Protein AF-A0AA38F8F8-F1 (afdb_monomer)

pLDDT: mean 78.37, std 16.42, range [25.53, 95.56]

Radius of gyration: 27.19 Å; Cα contacts (8 Å, |Δi|>4): 474; chains: 1; bounding box: 68×64×70 Å

Foldseek 3Di:
DDDPDDDDDCDPVNVVLVVVVVVCVVPADDADDDDQVFEKEKEWAADLFKIKIWIWGQDPVRDIGTHDIDMDTDDPVRSPDDRLVRRLVRVLVVCVVCVVRFQPHAYEYETQDPVSQVLLPDPDCDDPSVVSVVSNVSTNYDYDYDNDDPCNVVRVCRNVSPPDDDDDDDDDDDDDDDDDDPPFPCVQLVCCQVPVDGDPPDDPVVRVVSVVLNVQWDQDPNWIWGQDPVRATATEDGPVVLVVLLCCLCVDPVNPNDQLVVSLVVNVVVRHDDPCSSVVSNVSSVPDPVNVVPPPDPPDPPDPDDDPDDDDWPPDKDWDKDAQDPPAPPVQFGIKIWIATPPVRDIDIHGHNDPDDDD

Solvent-accessible surface area (backbone atoms only — not comparable to full-atom values): 21420 Å² total; per-residue (Å²): 130,87,71,84,92,66,87,85,72,85,45,72,68,56,48,50,51,50,54,47,51,51,52,48,63,76,66,50,76,76,65,45,82,84,60,82,91,51,59,38,38,33,35,35,30,52,56,83,56,22,24,9,26,34,35,30,36,64,47,100,82,73,47,76,35,47,54,48,79,45,75,45,79,56,49,82,80,56,49,73,46,52,73,62,53,37,36,38,46,22,45,52,50,41,56,64,72,46,35,91,72,38,60,89,26,53,29,41,34,38,29,77,48,64,65,30,46,57,60,55,66,58,85,63,77,86,47,81,54,27,64,42,26,63,62,50,70,69,39,55,64,51,71,41,57,48,96,79,61,88,62,50,62,55,20,50,49,54,25,58,73,65,76,78,84,90,76,88,76,89,76,82,84,81,77,93,78,80,93,85,70,96,84,44,99,53,44,65,43,51,44,26,71,75,70,75,45,66,64,84,92,54,52,76,70,51,45,53,48,44,63,62,52,37,76,44,46,47,82,52,96,96,39,50,25,36,60,43,97,87,72,46,67,21,39,55,59,52,77,68,54,48,52,52,48,52,42,51,42,24,78,33,87,90,12,67,65,54,56,30,70,56,33,34,50,50,43,47,74,72,33,42,41,57,96,56,43,60,62,52,29,37,59,48,47,75,66,30,63,75,54,52,73,61,60,82,67,78,82,67,76,77,71,81,87,71,81,86,85,70,91,46,75,75,74,47,72,49,77,49,71,49,65,82,44,82,78,51,46,99,87,55,32,23,31,33,44,34,39,30,24,66,58,74,64,48,74,49,76,46,79,28,67,63,94,69,90,80,131

InterPro domains:
  IPR001584 Integrase, catalytic core [PS50994] (309-359)
  IPR012337 Ribonuclease H-like superfamily [SSF53098] (309-358)
  IPR036397 Ribonuclease H superfamily [G3DSA:3.30.420.10] (306-359)
  IPR041577 Reverse transcriptase/retrotransposon-derived protein, RNase H-like domain [PF17919] (10-108)
  IPR041588 Integrase zinc-binding domain [PF17921] (237-293)
  IPR043502 DNA/RNA polymerase superfamily [SSF56672] (2-143)

Secondary structure (DSSP, 8-state):
-PPTT------HHHHHHHHHHHHHHHHPPPPPPP-TTS-EEEEEEE-SSEEEEEEEEE-TTS-EEEEEEEEEEPPHHHHTS-HHHHHHHHHHHHHHHSHHHHTTS-EEEEES-THHHHHHH---TTSTTHHHHHHHTTS-EEEEE-S--TTHHHHHHHHHTT-------------------S--TTHHHHHHHHHSS--TTS-HHHHHHHHHHHTTEEEETTEEEEEPTTSPEEEE--HHHHHHHHHHHHTSTTTTT--HHHHHHHHHHTTEE-TTHHHHHHHHHHH-HHHHHHTT---PPPPPPPP----STTS-EEEEEE---SSPPTT---EEEEEEETTT--EEEEEES-SS---

Nearest PDB structures (foldseek):
  8r0s-assembly1_A  TM=8.087E-01  e=3.282E-10  Cauliflower mosaic virus
  4hkq-assembly1_A  TM=8.566E-01  e=4.917E-08  Xenotropic MuLV-related virus VP62
  8wut-assembly1_E  TM=7.233E-01  e=5.855E-08  Moloney murine leukemia virus
  7q5b-assembly1_A  TM=4.550E-01  e=6.378E-07  Saccharomyces cerevisiae S288C
  2d0p-assembly1_C  TM=5.961E-01  e=2.086E-01  Klebsiella oxytoca

Organism: Taxus chinensis (NCBI:txid29808)

Sequence (359 aa):
MMKGKQTFGWSSEGKESFEGIKRAIAKTPVLACPDFSKDFIIYCYATDNTLAAVLTQEDSDEHELPIAFMSYILKDHELKYTMMEKHAFAVVKAVKQFRFYILNSHSMVLVPDTTVKSILTQQEFGSKRGNWVAKVQEYDIDIKPTKLVRGKGLCELIAEGAKHELLEEKADLPTVLFLSSVDEWYADIAHFLTYGECPSHLTAKEKRTVKLRSAQYVLWENALFKRGLDGRFLKCVDKEQQRKLLSAFHDQACGGHYSSTVTAHKILRGGYYWPSLFRDASKWVDKCEACQTFVGRPKLASLPLKPVVIEEPFQQWGLDFIGTLNPASSAGHTHVLTATDYFTKWVEAIPVKSTTSEV

Structure (mmCIF, N/CA/C/O backbone):
data_AF-A0AA38F8F8-F1
#
_entry.id   AF-A0AA38F8F8-F1
#
loop_
_atom_site.group_PDB
_atom_site.id
_atom_site.type_symbol
_atom_site.label_atom_id
_atom_site.label_alt_id
_atom_site.label_comp_id
_atom_site.label_asym_id
_atom_site.label_entity_id
_atom_site.label_seq_id
_atom_site.pdbx_PDB_ins_code
_atom_site.Cartn_x
_atom_site.Cartn_y
_atom_site.Cartn_z
_atom_site.occupancy
_atom_site.B_iso_or_equiv
_atom_site.auth_seq_id
_atom_site.auth_comp_id
_atom_site.auth_asym_id
_atom_site.auth_atom_id
_atom_site.pdbx_PDB_model_num
ATOM 1 N N . MET A 1 1 ? 13.660 1.684 8.382 1.00 34.62 1 MET A N 1
ATOM 2 C CA . MET A 1 1 ? 13.582 0.318 8.953 1.00 34.62 1 MET A CA 1
ATOM 3 C C . MET A 1 1 ? 14.929 0.057 9.604 1.00 34.62 1 MET A C 1
ATOM 5 O O . MET A 1 1 ? 15.917 0.049 8.880 1.00 34.62 1 MET A O 1
ATOM 9 N N . MET A 1 2 ? 15.000 -0.026 10.936 1.00 35.31 2 MET A N 1
ATOM 10 C CA . MET A 1 2 ? 16.279 -0.265 11.616 1.00 35.31 2 MET A CA 1
ATOM 11 C C . MET A 1 2 ? 16.842 -1.613 11.158 1.00 35.31 2 MET A C 1
ATOM 13 O O . MET A 1 2 ? 16.156 -2.634 11.233 1.00 35.31 2 MET A O 1
ATOM 17 N N . LYS A 1 3 ? 18.069 -1.612 10.632 1.00 39.72 3 LYS A N 1
ATOM 18 C CA . LYS A 1 3 ? 18.808 -2.850 10.366 1.00 39.72 3 LYS A CA 1
ATOM 19 C C . LYS A 1 3 ? 19.257 -3.439 11.712 1.00 39.72 3 LYS A C 1
ATOM 21 O O . LYS A 1 3 ? 19.513 -2.707 12.662 1.00 39.72 3 LYS A O 1
ATOM 26 N N . GLY A 1 4 ? 19.262 -4.767 11.805 1.00 46.12 4 GLY A N 1
ATOM 27 C CA . GLY A 1 4 ? 19.372 -5.505 13.066 1.00 46.12 4 GLY A CA 1
ATOM 28 C C . GLY A 1 4 ? 20.617 -5.220 13.921 1.00 46.12 4 GLY A C 1
ATOM 29 O O . GLY A 1 4 ? 21.632 -4.725 13.442 1.00 46.12 4 GLY A O 1
ATOM 30 N N . LYS A 1 5 ? 20.509 -5.628 15.197 1.00 49.12 5 LYS A N 1
ATOM 31 C CA . LYS A 1 5 ? 21.502 -5.558 16.294 1.00 49.12 5 LYS A CA 1
ATOM 32 C C . LYS A 1 5 ? 21.870 -4.173 16.850 1.00 49.12 5 LYS A C 1
ATOM 34 O O . LYS A 1 5 ? 22.774 -4.104 17.675 1.00 49.12 5 LYS A O 1
ATOM 39 N N . GLN A 1 6 ? 21.154 -3.102 16.517 1.00 53.50 6 GLN A N 1
ATOM 40 C CA . GLN A 1 6 ? 21.269 -1.857 17.286 1.00 53.50 6 GLN A CA 1
ATOM 41 C C . GLN A 1 6 ? 20.283 -1.853 18.459 1.00 53.50 6 GLN A C 1
ATOM 43 O O . GLN A 1 6 ? 19.095 -2.129 18.288 1.00 53.50 6 GLN A O 1
ATOM 48 N N . THR A 1 7 ? 20.777 -1.559 19.662 1.00 49.56 7 THR A N 1
ATOM 49 C CA . THR A 1 7 ? 19.936 -1.289 20.832 1.00 49.56 7 THR A CA 1
ATOM 50 C C . THR A 1 7 ? 19.162 -0.001 20.582 1.00 49.56 7 THR A C 1
ATOM 52 O O . THR A 1 7 ? 19.735 1.086 20.613 1.00 49.56 7 THR A O 1
ATOM 55 N N . PHE A 1 8 ? 17.869 -0.126 20.293 1.00 61.72 8 PHE A N 1
ATOM 56 C CA . PHE A 1 8 ? 16.980 1.015 20.105 1.00 61.72 8 PHE A CA 1
ATOM 57 C C . PHE A 1 8 ? 16.728 1.703 21.450 1.00 61.72 8 PHE A C 1
ATOM 59 O O . PHE A 1 8 ? 16.039 1.164 22.317 1.00 61.72 8 PHE A O 1
ATOM 66 N N . GLY A 1 9 ? 17.317 2.884 21.628 1.00 71.25 9 GLY A N 1
ATOM 67 C CA . GLY A 1 9 ? 16.999 3.788 22.725 1.00 71.25 9 GLY A CA 1
ATOM 68 C C . GLY A 1 9 ? 15.935 4.782 22.278 1.00 71.25 9 GLY A C 1
ATOM 69 O O . GLY A 1 9 ? 16.102 5.440 21.255 1.00 71.25 9 GLY A O 1
ATOM 70 N N . TRP A 1 10 ? 14.849 4.910 23.040 1.00 66.88 10 TRP A N 1
ATOM 71 C CA . TRP A 1 10 ? 13.876 5.977 22.813 1.00 66.88 10 TRP A CA 1
ATOM 72 C C . TRP A 1 10 ? 14.524 7.328 23.123 1.00 66.88 10 TRP A C 1
ATOM 74 O O . TRP A 1 10 ? 14.760 7.643 24.290 1.00 66.88 10 TRP A O 1
ATOM 84 N N . SER A 1 11 ? 14.792 8.133 22.094 1.00 81.19 11 SER A N 1
ATOM 85 C CA . SER A 1 11 ? 15.121 9.544 22.290 1.00 81.19 11 SER A CA 1
ATOM 86 C C . SER A 1 11 ? 13.880 10.309 22.764 1.00 81.19 11 SER A C 1
ATOM 88 O O . SER A 1 11 ? 12.738 9.909 22.507 1.00 81.19 11 SER A O 1
ATOM 90 N N . SER A 1 12 ? 14.090 11.421 23.471 1.00 77.75 12 SER A N 1
ATOM 91 C CA . SER A 1 12 ? 13.012 12.341 23.861 1.00 77.75 12 SER A CA 1
ATOM 92 C C . SER A 1 12 ? 12.229 12.837 22.642 1.00 77.75 12 SER A C 1
ATOM 94 O O . SER A 1 12 ? 11.002 12.850 22.667 1.00 77.75 12 SER A O 1
ATOM 96 N N . GLU A 1 13 ? 12.937 13.133 21.553 1.00 71.31 13 GLU A N 1
ATOM 97 C CA . GLU A 1 13 ? 12.389 13.569 20.262 1.00 71.31 13 GLU A CA 1
ATOM 98 C C . GLU A 1 13 ? 11.567 12.463 19.577 1.00 71.31 13 GLU A C 1
ATOM 100 O O . GLU A 1 13 ? 10.473 12.708 19.063 1.00 71.31 13 GLU A O 1
ATOM 105 N N . GLY A 1 14 ? 12.048 11.213 19.616 1.00 74.31 14 GLY A N 1
ATOM 106 C CA . GLY A 1 14 ? 11.331 10.057 19.075 1.00 74.31 14 GLY A CA 1
ATOM 107 C C . GLY A 1 14 ? 10.053 9.757 19.858 1.00 74.31 14 GLY A C 1
ATOM 108 O O . GLY A 1 14 ? 9.019 9.432 19.273 1.00 74.31 14 GLY A O 1
ATOM 109 N N . LYS A 1 15 ? 10.091 9.934 21.184 1.00 76.75 15 LYS A N 1
ATOM 110 C CA . LYS A 1 15 ? 8.915 9.796 22.049 1.00 76.75 15 LYS A CA 1
ATOM 111 C C . LYS A 1 15 ? 7.891 10.901 21.788 1.00 76.75 15 LYS A C 1
ATOM 113 O O . LYS A 1 15 ? 6.704 10.602 21.691 1.00 76.75 15 LYS A O 1
ATOM 118 N N . GLU A 1 16 ? 8.329 12.146 21.622 1.00 76.62 16 GLU A N 1
ATOM 119 C CA . GLU A 1 16 ? 7.446 13.266 21.277 1.00 76.62 16 GLU A CA 1
ATOM 120 C C . GLU A 1 16 ? 6.791 13.075 19.904 1.00 76.62 16 GLU A C 1
ATOM 122 O O . GLU A 1 16 ? 5.576 13.234 19.775 1.00 76.62 16 GLU A O 1
ATOM 127 N N . SER A 1 17 ? 7.560 12.632 18.907 1.00 68.69 17 SER A N 1
ATOM 128 C CA . SER A 1 17 ? 7.051 12.312 17.569 1.00 68.69 17 SER A CA 1
ATOM 129 C C . SER A 1 17 ? 6.020 11.179 17.611 1.00 68.69 17 SER A C 1
ATOM 131 O O . SER A 1 17 ? 4.956 11.271 16.999 1.00 68.69 17 SER A O 1
ATOM 133 N N . PHE A 1 18 ? 6.284 10.125 18.389 1.00 69.44 18 PHE A N 1
ATOM 134 C CA . PHE A 1 18 ? 5.362 9.002 18.564 1.00 69.44 18 PHE A CA 1
ATOM 135 C C . PHE A 1 18 ? 4.059 9.409 19.263 1.00 69.44 18 PHE A C 1
ATOM 137 O O . PHE A 1 18 ? 2.975 9.028 18.819 1.00 69.44 18 PHE A O 1
ATOM 144 N N . GLU A 1 19 ? 4.136 10.230 20.312 1.00 73.25 19 GLU A N 1
ATOM 145 C CA . GLU A 1 19 ? 2.953 10.786 20.979 1.00 73.25 19 GLU A CA 1
ATOM 146 C C . GLU A 1 19 ? 2.215 11.814 20.102 1.00 73.25 19 GLU A C 1
ATOM 148 O O . GLU A 1 19 ? 0.992 11.949 20.184 1.00 73.25 19 GLU A O 1
ATOM 153 N N . GLY A 1 20 ? 2.925 12.518 19.218 1.00 70.25 20 GLY A N 1
ATOM 154 C CA . GLY A 1 20 ? 2.343 13.345 18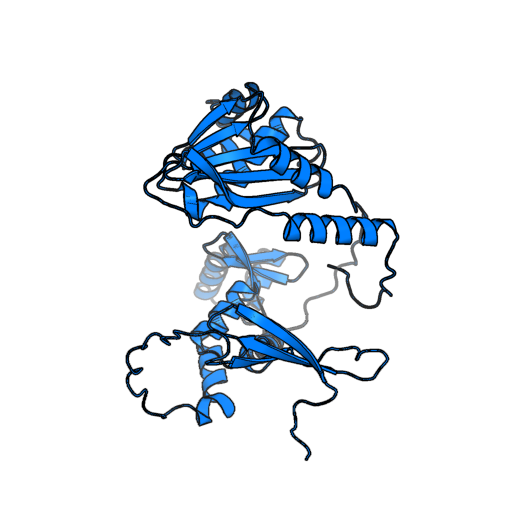.162 1.00 70.25 20 GLY A CA 1
ATOM 155 C C . GLY A 1 20 ? 1.509 12.516 17.185 1.00 70.25 20 GLY A C 1
ATOM 156 O O . GLY A 1 20 ? 0.346 12.838 16.947 1.00 70.25 20 GLY A O 1
ATOM 157 N N . ILE A 1 21 ? 2.058 11.398 16.701 1.00 60.72 21 ILE A N 1
ATOM 158 C CA . ILE A 1 21 ? 1.359 10.465 15.805 1.00 60.72 21 ILE A CA 1
ATOM 159 C C . ILE A 1 21 ? 0.145 9.841 16.503 1.00 60.72 21 ILE A C 1
ATOM 161 O O . ILE A 1 21 ? -0.936 9.809 15.920 1.00 60.72 21 ILE A O 1
ATOM 165 N N . LYS A 1 22 ? 0.272 9.402 17.763 1.00 63.19 22 LYS A N 1
ATOM 166 C CA . LYS A 1 22 ? -0.866 8.873 18.535 1.00 63.19 22 LYS A CA 1
ATOM 167 C C . LYS A 1 22 ? -1.989 9.891 18.683 1.00 63.19 22 LYS A C 1
ATOM 169 O O . LYS A 1 22 ? -3.145 9.548 18.458 1.00 63.19 22 LYS A O 1
ATOM 174 N N . ARG A 1 23 ? -1.663 11.137 19.043 1.00 65.75 23 ARG A N 1
ATOM 175 C CA . ARG A 1 23 ? -2.655 12.217 19.156 1.00 65.75 23 ARG A CA 1
ATOM 176 C C . ARG A 1 23 ? -3.286 12.545 17.810 1.00 65.75 23 ARG A C 1
ATOM 178 O O . ARG A 1 23 ? -4.490 12.771 17.767 1.00 65.75 23 ARG A O 1
ATOM 185 N N . ALA A 1 24 ? -2.503 12.540 16.732 1.00 57.47 24 ALA A N 1
ATOM 186 C CA . ALA A 1 24 ? -3.018 12.728 15.385 1.00 57.47 24 ALA A CA 1
ATOM 187 C C . ALA A 1 24 ? -4.033 11.630 15.042 1.00 57.47 24 ALA A C 1
ATOM 189 O O . ALA A 1 24 ? -5.168 11.971 14.732 1.00 57.47 24 ALA A O 1
ATOM 190 N N . ILE A 1 25 ? -3.680 10.348 15.214 1.00 54.12 25 ILE A N 1
ATOM 191 C CA . ILE A 1 25 ? -4.566 9.194 14.966 1.00 54.12 25 ILE A CA 1
ATOM 192 C C . ILE A 1 25 ? -5.827 9.253 15.844 1.00 54.12 25 ILE A C 1
ATOM 194 O O . ILE A 1 25 ? -6.930 9.077 15.341 1.00 54.12 25 ILE A O 1
ATOM 198 N N . ALA A 1 26 ? -5.689 9.560 17.137 1.00 51.44 26 ALA A N 1
ATOM 199 C CA . ALA A 1 26 ? -6.813 9.616 18.077 1.00 51.44 26 ALA A CA 1
ATOM 200 C C . ALA A 1 26 ? -7.777 10.789 17.824 1.00 51.44 26 ALA A C 1
ATOM 202 O O . ALA A 1 26 ? -8.949 10.712 18.180 1.00 51.44 26 ALA A O 1
ATOM 203 N N . LYS A 1 27 ? -7.287 11.881 17.226 1.00 54.69 27 LYS A N 1
ATOM 204 C CA . LYS A 1 27 ? -8.077 13.070 16.879 1.00 54.69 27 LYS A CA 1
ATOM 205 C C . LYS A 1 27 ? -8.529 13.065 15.413 1.00 54.69 27 LYS A C 1
ATOM 207 O O . LYS A 1 27 ? -9.222 13.993 14.999 1.00 54.69 27 LYS A O 1
ATOM 212 N N . THR A 1 28 ? -8.109 12.084 14.606 1.00 51.97 28 THR A N 1
ATOM 213 C CA . THR A 1 28 ? -8.399 12.099 13.168 1.00 51.97 28 THR A CA 1
ATOM 214 C C . THR A 1 28 ? -9.910 11.945 12.970 1.00 51.97 28 THR A C 1
ATOM 216 O O . THR A 1 28 ? -10.493 11.028 13.550 1.00 51.97 28 THR A O 1
ATOM 219 N N . PRO A 1 29 ? -10.567 12.806 12.173 1.00 55.84 29 PRO A N 1
ATOM 220 C CA . PRO A 1 29 ? -11.933 12.540 11.738 1.00 55.84 29 PRO A CA 1
ATOM 221 C C . PRO A 1 29 ? -11.987 11.175 11.041 1.00 55.84 29 PRO A C 1
ATOM 223 O O . PRO A 1 29 ? -11.056 10.797 10.325 1.00 55.84 29 PRO A O 1
ATOM 226 N N . VAL A 1 30 ? -13.057 10.422 11.290 1.00 63.28 30 VAL A N 1
ATOM 227 C CA . VAL A 1 30 ? -13.284 9.110 10.675 1.00 63.28 30 VAL A CA 1
ATOM 228 C C . VAL A 1 30 ? -13.185 9.261 9.157 1.00 63.28 30 VAL A C 1
ATOM 230 O O . VAL A 1 30 ? -13.815 10.151 8.587 1.00 63.28 30 VAL A O 1
ATOM 233 N N . LEU A 1 31 ? -12.367 8.420 8.517 1.00 77.81 31 LEU A N 1
ATOM 234 C CA . LEU A 1 31 ? -12.262 8.415 7.061 1.00 77.81 31 LEU A CA 1
ATOM 235 C C . LEU A 1 31 ? -13.626 8.080 6.455 1.00 77.81 31 LEU A C 1
ATOM 237 O O . LEU A 1 31 ? -14.246 7.086 6.839 1.00 77.81 31 LEU A O 1
ATOM 241 N N . ALA A 1 32 ? -14.075 8.890 5.503 1.00 80.00 32 ALA A N 1
ATOM 242 C CA . ALA A 1 32 ? -15.312 8.635 4.782 1.00 80.00 32 ALA A CA 1
ATOM 243 C C . ALA A 1 32 ? -15.108 7.573 3.694 1.00 80.00 32 ALA A C 1
ATOM 245 O O . ALA A 1 32 ? -14.039 7.468 3.084 1.00 80.00 32 ALA A O 1
ATOM 246 N N . CYS A 1 33 ? -16.153 6.784 3.435 1.00 83.75 33 CYS A N 1
ATOM 247 C CA . CYS A 1 33 ? -16.185 5.930 2.252 1.00 83.75 33 CYS A CA 1
ATOM 248 C C . CYS A 1 33 ? -16.333 6.813 1.003 1.00 83.75 33 CYS A C 1
ATOM 250 O O . CYS A 1 33 ? -17.167 7.716 1.017 1.00 83.75 33 CYS A O 1
ATOM 252 N N . PRO A 1 34 ? -15.560 6.566 -0.067 1.00 87.19 34 PRO A N 1
ATOM 253 C CA . PRO A 1 34 ? -15.652 7.358 -1.286 1.00 87.19 34 PRO A CA 1
ATOM 254 C C . PRO A 1 34 ? -16.982 7.108 -2.004 1.00 87.19 34 PRO A C 1
ATOM 256 O O . PRO A 1 34 ? -17.361 5.958 -2.243 1.00 87.19 34 PRO A O 1
ATOM 259 N N . ASP A 1 35 ? -17.642 8.184 -2.413 1.00 87.81 35 ASP A N 1
ATOM 260 C CA . ASP A 1 35 ? -18.785 8.173 -3.316 1.00 87.81 35 ASP A CA 1
ATOM 261 C C . ASP A 1 35 ? -18.318 8.550 -4.728 1.00 87.81 35 ASP A C 1
ATOM 263 O O . ASP A 1 35 ? -18.037 9.706 -5.031 1.00 87.81 35 ASP A O 1
ATOM 267 N N . PHE A 1 36 ? -18.231 7.566 -5.621 1.00 87.25 36 PHE A N 1
ATOM 268 C CA . PHE A 1 36 ? -17.756 7.777 -6.994 1.00 87.25 36 PHE A CA 1
ATOM 269 C C . PHE A 1 36 ? -18.732 8.563 -7.883 1.00 87.25 36 PHE A C 1
ATOM 271 O O . PHE A 1 36 ? -18.390 8.862 -9.027 1.00 87.25 36 PHE A O 1
ATOM 278 N N . SER A 1 37 ? -19.939 8.871 -7.393 1.00 86.25 37 SER A N 1
ATOM 279 C CA . SER A 1 37 ? -20.901 9.723 -8.100 1.00 86.25 37 SER A CA 1
ATOM 280 C C . SER A 1 37 ? -20.651 11.220 -7.900 1.00 86.25 37 SER A C 1
ATOM 282 O O . SER A 1 37 ? -21.206 12.027 -8.645 1.00 86.25 37 SER A O 1
ATOM 284 N N . LYS A 1 38 ? -19.814 11.586 -6.922 1.00 87.19 38 LYS A N 1
ATOM 285 C CA . LYS A 1 38 ? -19.453 12.968 -6.603 1.00 87.19 38 LYS A CA 1
ATOM 286 C C . LYS A 1 38 ? -17.998 13.253 -6.954 1.00 87.19 38 LYS A C 1
ATOM 288 O O . LYS A 1 38 ? -17.163 12.350 -7.024 1.00 87.19 38 LYS A O 1
ATOM 293 N N . ASP A 1 39 ? -17.690 14.534 -7.094 1.00 90.00 39 ASP A N 1
ATOM 294 C CA . ASP A 1 39 ? -16.335 14.992 -7.368 1.00 90.00 39 ASP A CA 1
ATOM 295 C C . ASP A 1 39 ? -15.433 14.822 -6.139 1.00 90.00 39 ASP A C 1
ATOM 297 O O . ASP A 1 39 ? -15.880 14.879 -4.988 1.00 90.00 39 ASP A O 1
ATOM 301 N N . PHE A 1 40 ? -14.140 14.623 -6.385 1.00 92.12 40 PHE A N 1
ATOM 302 C CA . PHE A 1 40 ? -13.131 14.579 -5.328 1.00 92.12 40 PHE A CA 1
ATOM 303 C C . PHE A 1 40 ? -12.408 15.913 -5.194 1.00 92.12 40 PHE A C 1
ATOM 305 O O . PHE A 1 40 ? -12.187 16.619 -6.177 1.00 92.12 40 PHE A O 1
ATOM 312 N N . ILE A 1 41 ? -11.947 16.223 -3.985 1.00 90.94 41 ILE A N 1
ATOM 313 C CA . ILE A 1 41 ? -11.104 17.387 -3.715 1.00 90.94 41 ILE A CA 1
ATOM 314 C C . ILE A 1 41 ? -9.746 16.886 -3.213 1.00 90.94 41 ILE A C 1
ATOM 316 O O . ILE A 1 41 ? -9.654 16.033 -2.334 1.00 90.94 41 ILE A O 1
ATOM 320 N N . ILE A 1 42 ? -8.658 17.380 -3.801 1.00 92.00 42 ILE A N 1
ATOM 321 C CA . ILE A 1 42 ? -7.291 17.000 -3.436 1.00 92.00 42 ILE A CA 1
ATOM 322 C C . ILE A 1 42 ? -6.534 18.239 -2.993 1.00 92.00 42 ILE A C 1
ATOM 324 O O . ILE A 1 42 ? -6.224 19.107 -3.804 1.00 92.00 42 ILE A O 1
ATOM 328 N N . TYR A 1 43 ? -6.124 18.283 -1.733 1.00 88.12 43 TYR A N 1
ATOM 329 C CA . TYR A 1 43 ? -5.162 19.273 -1.260 1.00 88.12 43 TYR A CA 1
ATOM 330 C C . TYR A 1 43 ? -3.760 18.763 -1.497 1.00 88.12 43 TYR A C 1
ATOM 332 O O . TYR A 1 43 ? -3.455 17.631 -1.136 1.00 88.12 43 TYR A O 1
ATOM 340 N N . CYS A 1 44 ? -2.885 19.594 -2.049 1.00 89.56 44 CYS A N 1
ATOM 341 C CA . CYS A 1 44 ? -1.469 19.277 -2.194 1.00 89.56 44 CYS A CA 1
ATOM 342 C C . CYS A 1 44 ? -0.618 20.374 -1.562 1.00 89.56 44 CYS A C 1
ATOM 344 O O . CYS A 1 44 ? -0.810 21.561 -1.829 1.00 89.56 44 CYS A O 1
ATOM 346 N N . TYR A 1 45 ? 0.355 19.966 -0.754 1.00 85.81 45 TYR A N 1
ATOM 347 C CA . TYR A 1 45 ? 1.302 20.867 -0.112 1.00 85.81 45 TYR A CA 1
ATOM 348 C C . TYR A 1 45 ? 2.708 20.274 -0.121 1.00 85.81 45 TYR A C 1
ATOM 350 O O . TYR A 1 45 ? 2.888 19.055 -0.138 1.00 85.81 45 TYR A O 1
ATOM 358 N N . ALA A 1 46 ? 3.715 21.140 -0.129 1.00 87.31 46 ALA A N 1
ATOM 359 C CA . ALA A 1 46 ? 5.109 20.743 -0.108 1.00 87.31 46 ALA A CA 1
ATOM 360 C C . ALA A 1 46 ? 5.897 21.623 0.860 1.00 87.31 46 ALA A C 1
ATOM 362 O O . ALA A 1 46 ? 5.698 22.832 0.929 1.00 87.31 46 ALA A O 1
ATOM 363 N N . THR A 1 47 ? 6.828 21.004 1.572 1.00 85.38 47 THR A N 1
ATOM 364 C CA . THR A 1 47 ? 7.874 21.682 2.337 1.00 85.38 47 THR A CA 1
ATOM 365 C C . THR A 1 47 ? 9.217 21.506 1.625 1.00 85.38 47 THR A C 1
ATOM 367 O O . THR A 1 47 ? 9.304 20.935 0.532 1.00 85.38 47 THR A O 1
ATOM 370 N N . ASP A 1 48 ? 10.297 21.955 2.259 1.00 83.81 48 ASP A N 1
ATOM 371 C CA . ASP A 1 48 ? 11.656 21.745 1.767 1.00 83.81 48 ASP A CA 1
ATOM 372 C C . ASP A 1 48 ? 12.022 20.270 1.575 1.00 83.81 48 ASP A C 1
ATOM 374 O O . ASP A 1 48 ? 12.781 19.946 0.656 1.00 83.81 48 ASP A O 1
ATOM 378 N N . ASN A 1 49 ? 11.444 19.376 2.377 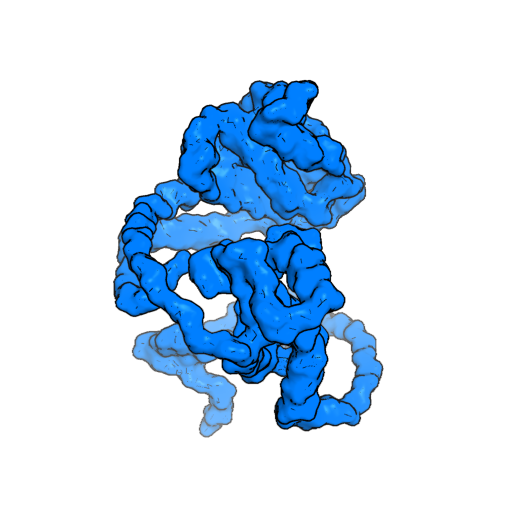1.00 83.94 49 ASN A N 1
ATOM 379 C CA . ASN A 1 49 ? 11.889 17.988 2.482 1.00 83.94 49 ASN A CA 1
ATOM 380 C C . ASN A 1 49 ? 10.774 16.980 2.197 1.00 83.94 49 ASN A C 1
ATOM 382 O O . ASN A 1 49 ? 11.058 15.820 1.898 1.00 83.94 49 ASN A O 1
ATOM 386 N N . THR A 1 50 ? 9.512 17.389 2.295 1.00 84.25 50 THR A N 1
ATOM 387 C CA . THR A 1 50 ? 8.373 16.469 2.279 1.00 84.25 50 THR A CA 1
ATOM 388 C C . THR A 1 50 ? 7.233 17.023 1.442 1.00 84.25 50 THR A C 1
ATOM 390 O O . THR A 1 50 ? 7.060 18.229 1.288 1.00 84.25 50 THR A O 1
ATOM 393 N N . LEU A 1 51 ? 6.445 16.119 0.881 1.00 89.19 51 LEU A N 1
ATOM 394 C CA . LEU A 1 51 ? 5.206 16.410 0.181 1.00 89.19 51 LEU A CA 1
ATOM 395 C C . LEU A 1 51 ? 4.070 15.778 0.973 1.00 89.19 51 LEU A C 1
ATOM 397 O O . LEU A 1 51 ? 4.227 14.684 1.521 1.00 89.19 51 LEU A O 1
ATOM 401 N N . ALA A 1 52 ? 2.920 16.429 0.969 1.00 85.25 52 ALA A N 1
ATOM 402 C CA . ALA A 1 52 ? 1.702 15.894 1.538 1.00 85.25 52 ALA A CA 1
ATOM 403 C C . ALA A 1 52 ? 0.528 16.135 0.597 1.00 85.25 52 ALA A C 1
ATOM 405 O O . ALA A 1 52 ? 0.474 17.141 -0.117 1.00 85.25 52 ALA A O 1
ATOM 406 N N . ALA A 1 53 ? -0.419 15.205 0.614 1.00 89.31 53 ALA A N 1
ATOM 407 C CA . ALA A 1 53 ? -1.707 15.410 -0.012 1.00 89.31 53 ALA A CA 1
ATOM 408 C C . ALA A 1 53 ? -2.831 14.781 0.808 1.00 89.31 53 ALA A C 1
ATOM 410 O O . ALA A 1 53 ? -2.643 13.748 1.450 1.00 89.31 53 ALA A O 1
ATOM 411 N N . VAL A 1 54 ? -4.003 15.402 0.773 1.00 88.50 54 VAL A N 1
ATOM 412 C CA . VAL A 1 54 ? -5.220 14.910 1.424 1.00 88.50 54 VAL A CA 1
ATOM 413 C C . VAL A 1 54 ? -6.296 14.833 0.353 1.00 88.50 54 VAL A C 1
ATOM 415 O O . VAL A 1 54 ? -6.540 15.821 -0.336 1.00 88.50 54 VAL A O 1
ATOM 418 N N . LEU A 1 55 ? -6.908 13.664 0.210 1.00 90.12 55 LEU A N 1
ATOM 419 C CA . LEU A 1 55 ? -8.090 13.435 -0.609 1.00 90.12 55 LEU A CA 1
ATOM 420 C C . LEU A 1 55 ? -9.320 13.576 0.284 1.00 90.12 55 LEU A C 1
ATOM 422 O O . LEU A 1 55 ? -9.417 12.892 1.306 1.00 90.12 55 LEU A O 1
ATOM 426 N N . THR A 1 56 ? -10.248 14.431 -0.109 1.00 89.62 56 THR A N 1
ATOM 427 C CA . THR A 1 56 ? -11.500 14.710 0.589 1.00 89.62 56 THR A CA 1
ATOM 428 C C . THR A 1 56 ? -12.675 14.666 -0.385 1.00 89.62 56 THR A C 1
ATOM 430 O O . THR A 1 56 ? -12.503 14.637 -1.608 1.00 89.62 56 THR A O 1
ATOM 433 N N . GLN A 1 57 ? -13.880 14.637 0.171 1.00 88.69 57 GLN A N 1
ATOM 434 C CA . GLN A 1 57 ? -15.129 14.728 -0.571 1.00 88.69 57 GLN A CA 1
ATOM 435 C C . GLN A 1 57 ? -16.208 15.357 0.306 1.00 88.69 57 GLN A C 1
ATOM 437 O O . GLN A 1 57 ? -16.170 15.221 1.529 1.00 88.69 57 GLN A O 1
ATOM 442 N N . GLU A 1 58 ? -17.159 16.049 -0.314 1.00 86.88 58 GLU A N 1
ATOM 443 C CA . GLU A 1 58 ? -18.304 16.633 0.383 1.00 86.88 58 GLU A CA 1
ATOM 444 C C . GLU A 1 58 ? -19.433 15.604 0.555 1.00 86.88 58 GLU A C 1
ATOM 446 O O . GLU A 1 58 ? -19.852 14.918 -0.388 1.00 86.88 58 GLU A O 1
ATOM 451 N N . ASP A 1 59 ? -19.938 15.488 1.780 1.00 79.25 59 ASP A N 1
ATOM 452 C CA . ASP A 1 59 ? -21.106 14.668 2.096 1.00 79.25 59 ASP A CA 1
ATOM 453 C C . ASP A 1 59 ? -22.420 15.341 1.635 1.00 79.25 59 ASP A C 1
ATOM 455 O O . ASP A 1 59 ? -22.409 16.440 1.085 1.00 79.25 59 ASP A O 1
ATOM 459 N N . SER A 1 60 ? -23.573 14.685 1.807 1.00 78.19 60 SER A N 1
ATOM 460 C CA . SER A 1 60 ? -24.901 15.261 1.526 1.00 78.19 60 SER A CA 1
ATOM 461 C C . SER A 1 60 ? -25.169 16.565 2.278 1.00 78.19 60 SER A C 1
ATOM 463 O O . SER A 1 60 ? -25.942 17.390 1.802 1.00 78.19 60 SER A O 1
ATOM 465 N N . ASP A 1 61 ? -24.505 16.750 3.418 1.00 77.06 61 ASP A N 1
ATOM 466 C CA . ASP A 1 61 ? -24.654 17.907 4.302 1.00 77.06 61 ASP A CA 1
ATOM 467 C C . ASP A 1 61 ? -23.577 18.988 4.056 1.00 77.06 61 ASP A C 1
ATOM 469 O O . ASP A 1 61 ? -23.297 19.787 4.947 1.00 77.06 61 ASP A O 1
ATOM 473 N N . GLU A 1 62 ? -22.916 18.980 2.888 1.00 75.62 62 GLU A N 1
ATOM 474 C CA . GLU A 1 62 ? -21.826 19.910 2.507 1.00 75.62 62 GLU A CA 1
ATOM 475 C C . GLU A 1 62 ? -20.618 19.892 3.471 1.00 75.62 62 GLU A C 1
ATOM 477 O O . GLU A 1 62 ? -19.795 20.813 3.533 1.00 75.62 62 GLU A O 1
ATOM 482 N N . HIS A 1 63 ? -20.483 18.815 4.245 1.00 76.06 63 HIS A N 1
ATOM 483 C CA . HIS A 1 63 ? -19.330 18.591 5.102 1.00 76.06 63 HIS A CA 1
ATOM 484 C C . HIS A 1 63 ? -18.218 17.910 4.318 1.00 76.06 63 HIS A C 1
ATOM 486 O O . HIS A 1 63 ? -18.382 16.809 3.801 1.00 76.06 63 HIS A O 1
ATOM 492 N N . GLU A 1 64 ? -17.057 18.553 4.276 1.00 79.56 64 GLU A N 1
ATOM 493 C CA . GLU A 1 64 ? -15.866 17.984 3.667 1.00 79.56 64 GLU A CA 1
ATOM 494 C C . GLU A 1 64 ? -15.220 16.951 4.599 1.00 79.56 64 GLU A C 1
ATOM 496 O O . GLU A 1 64 ? -14.722 17.285 5.680 1.00 79.56 64 GLU A O 1
ATOM 501 N N . LEU A 1 65 ? -15.203 15.696 4.159 1.00 81.75 65 LEU A N 1
ATOM 502 C CA . LEU A 1 65 ? -14.667 14.571 4.911 1.00 81.75 65 LEU A CA 1
ATOM 503 C C . LEU A 1 65 ? -13.419 14.003 4.224 1.00 81.75 65 LEU A C 1
ATOM 505 O O . LEU A 1 65 ? -13.399 13.847 3.000 1.00 81.75 65 LEU A O 1
ATOM 509 N N . PRO A 1 66 ? -12.358 13.673 4.979 1.00 84.25 66 PRO A N 1
ATOM 510 C CA . PRO A 1 66 ? -11.175 13.050 4.409 1.00 84.25 66 PRO A CA 1
ATOM 511 C C . PRO A 1 66 ? -11.429 11.586 4.060 1.00 84.25 66 PRO A C 1
ATOM 513 O O . PRO A 1 66 ? -11.974 10.824 4.851 1.00 84.25 66 PRO A O 1
ATOM 516 N N . ILE A 1 67 ? -10.968 11.191 2.879 1.00 86.50 67 ILE A N 1
ATOM 517 C CA . ILE A 1 67 ? -11.026 9.821 2.357 1.00 86.50 67 ILE A CA 1
ATOM 518 C C . ILE A 1 67 ? -9.652 9.162 2.458 1.00 86.50 67 ILE A C 1
ATOM 520 O O . ILE A 1 67 ? -9.536 7.996 2.834 1.00 86.50 67 ILE A O 1
ATOM 524 N N . ALA A 1 68 ? -8.586 9.894 2.122 1.00 87.69 68 ALA A N 1
ATOM 525 C CA . ALA A 1 68 ? -7.235 9.351 2.140 1.00 87.69 68 ALA A CA 1
ATOM 526 C C . ALA A 1 68 ? -6.172 10.425 2.382 1.00 87.69 68 ALA A C 1
ATOM 528 O O . ALA A 1 68 ? -6.328 11.589 2.020 1.00 87.69 68 ALA A O 1
ATOM 529 N N . PHE A 1 69 ? -5.042 9.998 2.940 1.00 86.12 69 PHE A N 1
ATOM 530 C CA . PHE A 1 69 ? -3.875 10.839 3.184 1.00 86.12 69 PHE A CA 1
ATOM 531 C C . PHE A 1 69 ? -2.659 10.303 2.432 1.00 86.12 69 PHE A C 1
ATOM 533 O O . PHE A 1 69 ? -2.506 9.098 2.219 1.00 86.12 69 PHE A O 1
ATOM 540 N N . MET A 1 70 ? -1.764 11.207 2.062 1.00 86.81 70 MET A N 1
ATOM 541 C CA . MET A 1 70 ? -0.481 10.914 1.450 1.00 86.81 70 MET A CA 1
ATOM 542 C C . MET A 1 70 ? 0.600 11.759 2.114 1.00 86.81 70 MET A C 1
ATOM 544 O O . MET A 1 70 ? 0.456 12.972 2.240 1.00 86.81 70 MET A O 1
ATOM 548 N N . SER A 1 71 ? 1.722 11.124 2.441 1.00 85.62 71 SER A N 1
ATOM 549 C CA . SER A 1 71 ? 2.985 11.792 2.739 1.00 85.62 71 SER A CA 1
ATOM 550 C C . SER A 1 71 ? 4.107 11.170 1.907 1.00 85.62 71 SER A C 1
ATOM 552 O O . SER A 1 71 ? 4.074 9.984 1.566 1.00 85.62 71 SER A O 1
ATOM 554 N N . TYR A 1 72 ? 5.091 11.975 1.518 1.00 86.31 72 TYR A N 1
ATOM 555 C CA . TYR A 1 72 ? 6.230 11.522 0.727 1.00 86.31 72 TYR A CA 1
ATOM 556 C C . TYR A 1 72 ? 7.481 12.328 1.071 1.00 86.31 72 TYR A C 1
ATOM 558 O O . TYR A 1 72 ? 7.466 13.553 1.009 1.00 86.31 72 TYR A O 1
ATOM 566 N N . ILE A 1 73 ? 8.577 11.643 1.391 1.00 86.69 73 ILE A N 1
ATOM 567 C CA . ILE A 1 73 ? 9.880 12.270 1.645 1.00 86.69 73 ILE A CA 1
ATOM 568 C C . ILE A 1 73 ? 10.612 12.438 0.310 1.00 86.69 73 ILE A C 1
ATOM 570 O O . ILE A 1 73 ? 10.731 11.485 -0.466 1.00 86.69 73 ILE A O 1
ATOM 574 N N . LEU A 1 74 ? 11.082 13.655 0.036 1.00 84.56 74 LEU A N 1
ATOM 575 C CA . LEU A 1 74 ? 11.815 13.997 -1.180 1.00 84.56 74 LEU A CA 1
ATOM 576 C C . LEU A 1 74 ? 13.191 13.324 -1.205 1.00 84.56 74 LEU A C 1
ATOM 578 O O . LEU A 1 74 ? 13.899 13.274 -0.204 1.00 84.56 74 LEU A O 1
ATOM 582 N N . LYS A 1 75 ? 13.584 12.839 -2.384 1.00 88.12 75 LYS A N 1
ATOM 583 C CA . LYS A 1 75 ? 14.920 12.278 -2.644 1.00 88.12 75 LYS A CA 1
ATOM 584 C C . LYS A 1 75 ? 15.926 13.377 -2.986 1.00 88.12 75 LYS A C 1
ATOM 586 O O . LYS A 1 75 ? 15.532 14.443 -3.443 1.00 88.12 75 LYS A O 1
ATOM 591 N N . ASP A 1 76 ? 17.223 13.082 -2.922 1.00 84.19 76 ASP A N 1
ATOM 592 C CA . ASP A 1 76 ? 18.318 14.055 -3.115 1.00 84.19 76 ASP A CA 1
ATOM 593 C C . ASP A 1 76 ? 18.206 14.932 -4.372 1.00 84.19 76 ASP A C 1
ATOM 595 O O . ASP A 1 76 ? 18.473 16.133 -4.3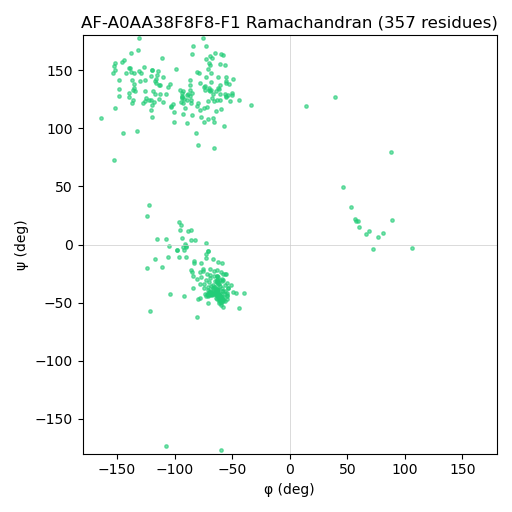48 1.00 84.19 76 ASP A O 1
ATOM 599 N N . HIS A 1 77 ? 17.789 14.352 -5.499 1.00 85.19 77 HIS A N 1
ATOM 600 C CA . HIS A 1 77 ? 17.603 15.105 -6.742 1.00 85.19 77 HIS A CA 1
ATOM 601 C C . HIS A 1 77 ? 16.300 15.923 -6.765 1.00 85.19 77 HIS A C 1
ATOM 603 O O . HIS A 1 77 ? 16.210 16.902 -7.503 1.00 85.19 77 HIS A O 1
ATOM 609 N N . GLU A 1 78 ? 15.303 15.526 -5.973 1.00 86.75 78 GLU A N 1
ATOM 610 C CA . GLU A 1 78 ? 14.007 16.193 -5.809 1.00 86.75 78 GLU A CA 1
ATOM 611 C C . GLU A 1 78 ? 14.104 17.338 -4.779 1.00 86.75 78 GLU A C 1
ATOM 613 O O . GLU A 1 78 ? 13.399 18.338 -4.898 1.00 86.75 78 GLU A O 1
ATOM 618 N N . LEU A 1 79 ? 15.041 17.259 -3.821 1.00 86.88 79 LEU A N 1
ATOM 619 C CA . LEU A 1 79 ? 15.347 18.340 -2.871 1.00 86.88 79 LEU A CA 1
ATOM 620 C C . LEU A 1 79 ? 15.822 19.620 -3.571 1.00 86.88 79 LEU A C 1
ATOM 622 O O . LEU A 1 79 ? 15.531 20.719 -3.099 1.00 86.88 79 LEU A O 1
ATOM 626 N N . LYS A 1 80 ? 16.492 19.474 -4.722 1.00 89.25 80 LYS A N 1
ATOM 627 C CA . LYS A 1 80 ? 16.994 20.578 -5.558 1.00 89.25 80 LYS A CA 1
ATOM 628 C C . LYS A 1 80 ? 15.894 21.326 -6.320 1.00 89.25 80 LYS A C 1
ATOM 630 O O . LYS A 1 80 ? 16.187 22.318 -6.981 1.00 89.25 80 LYS A O 1
ATOM 635 N N . TYR A 1 81 ? 14.654 20.840 -6.296 1.00 89.44 81 TYR A N 1
ATOM 636 C CA . TYR A 1 81 ? 13.538 21.504 -6.969 1.00 89.44 81 TYR A CA 1
ATOM 637 C C . TYR A 1 81 ? 13.205 22.829 -6.279 1.00 89.44 81 TYR A C 1
ATOM 639 O O . TYR A 1 81 ? 13.326 22.962 -5.061 1.00 89.44 81 TYR A O 1
ATOM 647 N N . THR A 1 82 ? 12.750 23.816 -7.048 1.00 90.38 82 THR A N 1
ATOM 648 C CA . THR A 1 82 ? 12.230 25.059 -6.456 1.00 90.38 82 THR A CA 1
ATOM 649 C C . THR A 1 82 ? 10.929 24.778 -5.698 1.00 90.38 82 THR A C 1
ATOM 651 O O . THR A 1 82 ? 10.261 23.781 -5.971 1.00 90.38 82 THR A O 1
ATOM 654 N N . MET A 1 83 ? 10.511 25.655 -4.776 1.00 86.94 83 MET A N 1
ATOM 655 C CA . MET A 1 83 ? 9.247 25.462 -4.040 1.00 86.94 83 MET A CA 1
ATOM 656 C C . MET A 1 83 ? 8.038 25.267 -4.963 1.00 86.94 83 MET A C 1
ATOM 658 O O . MET A 1 83 ? 7.215 24.385 -4.735 1.00 86.94 83 MET A O 1
ATOM 662 N N . MET A 1 84 ? 7.955 26.038 -6.050 1.00 87.06 84 MET A N 1
ATOM 663 C CA . MET A 1 84 ? 6.885 25.895 -7.044 1.00 87.06 84 MET A CA 1
ATOM 664 C C . MET A 1 84 ? 6.932 24.526 -7.737 1.00 87.06 84 MET A C 1
ATOM 666 O O . MET A 1 84 ? 5.900 23.887 -7.938 1.00 87.06 84 MET A O 1
ATOM 670 N N . GLU A 1 85 ? 8.131 2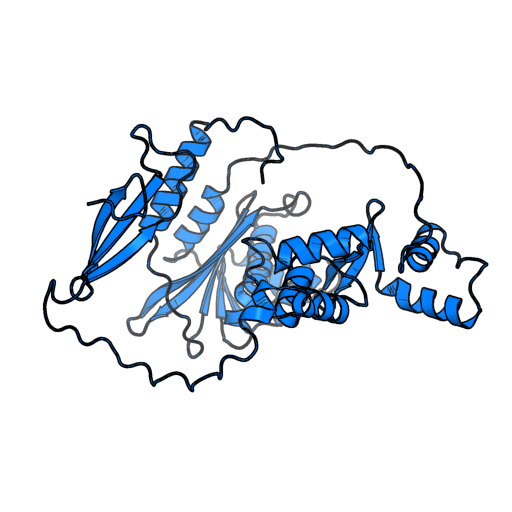4.032 -8.061 1.00 89.38 85 GLU A N 1
ATOM 671 C CA . GLU A 1 85 ? 8.300 22.695 -8.629 1.00 89.38 85 GLU A CA 1
ATOM 672 C C . GLU A 1 85 ? 7.975 21.584 -7.629 1.00 89.38 85 GLU A C 1
ATOM 674 O O . GLU A 1 85 ? 7.428 20.566 -8.040 1.00 89.38 85 GLU A O 1
ATOM 679 N N . LYS A 1 86 ? 8.279 21.763 -6.338 1.00 91.19 86 LYS A N 1
ATOM 680 C CA . LYS A 1 86 ? 7.914 20.805 -5.284 1.00 91.19 86 LYS A CA 1
ATOM 681 C C . LYS A 1 86 ? 6.398 20.723 -5.118 1.00 91.19 86 LYS A C 1
ATOM 683 O O . LYS A 1 86 ? 5.866 19.618 -5.085 1.00 91.19 86 LYS A O 1
ATOM 688 N N . HIS A 1 87 ? 5.692 21.854 -5.130 1.00 89.69 87 HIS A N 1
ATOM 689 C CA . HIS A 1 87 ? 4.225 21.871 -5.133 1.00 89.69 87 HIS A CA 1
ATOM 690 C C . HIS A 1 87 ? 3.631 21.205 -6.381 1.00 89.69 87 HIS A C 1
ATOM 692 O O . HIS A 1 87 ? 2.732 20.376 -6.264 1.00 89.69 87 HIS A O 1
ATOM 698 N N . ALA A 1 88 ? 4.166 21.489 -7.572 1.00 90.94 88 ALA A N 1
ATOM 699 C CA . ALA A 1 88 ? 3.743 20.803 -8.794 1.00 90.94 88 ALA A CA 1
ATOM 700 C C . ALA A 1 88 ? 4.025 19.293 -8.733 1.00 90.94 88 ALA A C 1
ATOM 702 O O . ALA A 1 88 ? 3.215 18.474 -9.162 1.00 90.94 88 ALA A O 1
ATOM 703 N N . PHE A 1 89 ? 5.156 18.906 -8.150 1.00 92.44 89 PHE A N 1
ATOM 704 C CA . PHE A 1 89 ? 5.517 17.508 -7.976 1.00 92.44 89 PHE A CA 1
ATOM 705 C C . PHE A 1 89 ? 4.642 16.792 -6.938 1.00 92.44 89 PHE A C 1
ATOM 707 O O . PHE A 1 89 ? 4.342 15.612 -7.125 1.00 92.44 89 PHE A O 1
ATOM 714 N N . ALA A 1 90 ? 4.174 17.498 -5.901 1.00 92.56 90 ALA A N 1
ATOM 715 C CA . ALA A 1 90 ? 3.185 16.989 -4.952 1.00 92.56 90 ALA A CA 1
ATOM 716 C C . ALA A 1 90 ? 1.904 16.566 -5.675 1.00 92.56 90 ALA A C 1
ATOM 718 O O . ALA A 1 90 ? 1.452 15.443 -5.475 1.00 92.56 90 ALA A O 1
ATOM 719 N N . VAL A 1 91 ? 1.401 17.390 -6.602 1.00 92.81 91 VAL A N 1
ATOM 720 C CA . VAL A 1 91 ? 0.232 17.050 -7.432 1.00 92.81 91 VAL A CA 1
ATOM 721 C C . VAL A 1 91 ? 0.488 15.786 -8.251 1.00 92.81 91 VAL A C 1
ATOM 723 O O . VAL A 1 91 ? -0.300 14.848 -8.196 1.00 92.81 91 VAL A O 1
ATOM 726 N N . VAL A 1 92 ? 1.625 15.702 -8.951 1.00 93.12 92 VAL A N 1
ATOM 727 C CA . VAL A 1 92 ? 1.991 14.532 -9.779 1.00 93.12 92 VAL A CA 1
ATOM 728 C C . VAL A 1 92 ? 2.058 13.243 -8.952 1.00 93.12 92 VAL A C 1
ATOM 730 O O . VAL A 1 92 ? 1.701 12.160 -9.424 1.00 93.12 92 VAL A O 1
ATOM 733 N N . LYS A 1 93 ? 2.553 13.336 -7.716 1.00 93.81 93 LYS A N 1
ATOM 734 C CA . LYS A 1 93 ? 2.629 12.208 -6.785 1.00 93.81 93 LYS A CA 1
ATOM 735 C C . LYS A 1 93 ? 1.246 11.852 -6.237 1.00 93.81 93 LYS A C 1
ATOM 737 O O . LYS A 1 93 ? 0.922 10.665 -6.221 1.00 93.81 93 LYS A O 1
ATOM 742 N N . ALA A 1 94 ? 0.439 12.847 -5.876 1.00 93.31 94 ALA A N 1
ATOM 743 C CA . ALA A 1 94 ? -0.915 12.677 -5.361 1.00 93.31 94 ALA A CA 1
ATOM 744 C C . ALA A 1 94 ? -1.827 11.988 -6.377 1.00 93.31 94 ALA A C 1
ATOM 746 O O . ALA A 1 94 ? -2.405 10.956 -6.054 1.00 93.31 94 ALA A O 1
ATOM 747 N N . VAL A 1 95 ? -1.872 12.458 -7.629 1.00 92.19 95 VAL A N 1
ATOM 748 C CA . VAL A 1 95 ? -2.724 11.839 -8.664 1.00 92.19 95 VAL A CA 1
ATOM 749 C C . VAL A 1 95 ? -2.323 10.394 -8.954 1.00 92.19 95 VAL A C 1
ATOM 751 O O . VAL A 1 95 ? -3.168 9.529 -9.160 1.00 92.19 95 VAL A O 1
ATOM 754 N N . LYS A 1 96 ? -1.022 10.085 -8.880 1.00 92.19 96 LYS A N 1
ATOM 755 C CA . LYS A 1 96 ? -0.536 8.709 -9.020 1.00 92.19 96 LYS A CA 1
ATOM 756 C C . LYS A 1 96 ? -0.933 7.832 -7.828 1.00 92.19 96 LYS A C 1
ATOM 758 O O . LYS A 1 96 ? -1.250 6.662 -8.027 1.00 92.19 96 LYS A O 1
ATOM 763 N N . GLN A 1 97 ? -0.869 8.365 -6.610 1.00 91.62 97 GLN A N 1
ATOM 764 C CA . GLN A 1 97 ? -1.209 7.636 -5.386 1.00 91.62 97 GLN A CA 1
ATOM 765 C C . GLN A 1 97 ? -2.719 7.393 -5.282 1.00 91.62 97 GLN A C 1
ATOM 767 O O . GLN A 1 97 ? -3.146 6.282 -4.976 1.00 91.62 97 GLN A O 1
ATOM 772 N N . PHE A 1 98 ? -3.520 8.414 -5.581 1.00 92.19 98 PHE A N 1
ATOM 773 C CA . PHE A 1 98 ? -4.979 8.380 -5.513 1.00 92.19 98 PHE A CA 1
ATOM 774 C C . PHE A 1 98 ? -5.636 7.888 -6.803 1.00 92.19 98 PHE A C 1
ATOM 776 O O . PHE A 1 98 ? -6.854 7.944 -6.923 1.00 92.19 98 PHE A O 1
ATOM 783 N N . ARG A 1 99 ? -4.856 7.336 -7.742 1.00 92.00 99 ARG A N 1
ATOM 784 C CA . ARG A 1 99 ? -5.332 6.829 -9.037 1.00 92.00 99 ARG A CA 1
ATOM 785 C C . ARG A 1 99 ? -6.580 5.952 -8.927 1.00 92.00 99 ARG A C 1
ATOM 787 O O . ARG A 1 99 ? -7.466 6.065 -9.762 1.00 92.00 99 ARG A O 1
ATOM 794 N N . PHE A 1 100 ? -6.640 5.072 -7.927 1.00 87.19 100 PHE A N 1
ATOM 795 C CA . PHE A 1 100 ? -7.777 4.165 -7.733 1.00 87.19 100 PHE A CA 1
ATOM 796 C C . PHE A 1 100 ? -9.098 4.895 -7.446 1.00 87.19 100 PHE A C 1
ATOM 798 O O . PHE A 1 100 ? -10.151 4.318 -7.688 1.00 87.19 100 PHE A O 1
ATOM 805 N N . TYR A 1 101 ? -9.033 6.137 -6.959 1.00 88.62 101 TYR A N 1
ATOM 806 C CA . TYR A 1 101 ? -10.192 6.981 -6.684 1.00 88.62 101 TYR A CA 1
ATOM 807 C C . TYR A 1 101 ? -10.557 7.863 -7.884 1.00 88.62 101 TYR A C 1
ATOM 809 O O . TYR A 1 101 ? -11.720 7.935 -8.253 1.00 88.62 101 TYR A O 1
ATOM 817 N N . ILE A 1 102 ? -9.562 8.486 -8.524 1.00 91.19 102 ILE A N 1
ATOM 818 C CA . ILE A 1 102 ? -9.794 9.630 -9.426 1.00 91.19 102 ILE A CA 1
ATOM 819 C C . ILE A 1 102 ? -9.691 9.328 -10.929 1.00 91.19 102 ILE A C 1
ATOM 821 O O . ILE A 1 102 ? -9.847 10.230 -11.741 1.00 91.19 102 ILE A O 1
ATOM 825 N N . LEU A 1 103 ? -9.381 8.093 -11.345 1.00 87.38 103 LEU A N 1
ATOM 826 C CA . LEU A 1 103 ? -9.142 7.792 -12.770 1.00 87.38 103 LEU A CA 1
ATOM 827 C C . LEU A 1 103 ? -10.370 8.040 -13.667 1.00 87.38 103 LEU A C 1
ATOM 829 O O . LEU A 1 103 ? -10.200 8.407 -14.822 1.00 87.38 103 LEU A O 1
ATOM 833 N N . ASN A 1 104 ? -11.581 7.847 -13.137 1.00 86.06 104 ASN A N 1
ATOM 834 C CA . ASN A 1 104 ? -12.846 7.996 -13.870 1.00 86.06 104 ASN A CA 1
ATOM 835 C C . ASN A 1 104 ? -13.804 8.992 -13.188 1.00 86.06 104 ASN A C 1
ATOM 837 O O . ASN A 1 104 ? -15.016 8.881 -13.357 1.00 86.06 104 ASN A O 1
ATOM 841 N N . SER A 1 105 ? -13.274 9.923 -12.394 1.00 86.31 105 SER A N 1
ATOM 842 C CA . SER A 1 105 ? -14.069 10.891 -11.635 1.00 86.31 105 SER A CA 1
ATOM 843 C C . SER A 1 105 ? -13.460 12.277 -11.776 1.00 86.31 105 SER A C 1
ATOM 845 O O . SER A 1 105 ? -12.238 12.425 -11.691 1.00 86.31 105 SER A O 1
ATOM 847 N N . HIS A 1 106 ? -14.307 13.290 -11.950 1.00 90.06 106 HIS A N 1
ATOM 848 C CA . HIS A 1 106 ? -13.847 14.669 -11.962 1.00 90.06 106 HIS A CA 1
ATOM 849 C C . HIS A 1 106 ? -13.268 15.024 -10.588 1.00 90.06 106 HIS A C 1
ATOM 851 O O . HIS A 1 106 ? -13.841 14.692 -9.547 1.00 90.06 106 HIS A O 1
ATOM 857 N N . SER A 1 107 ? -12.081 15.631 -10.567 1.00 91.69 107 SER A N 1
ATOM 858 C CA . SER A 1 107 ? -11.400 15.950 -9.310 1.00 91.69 107 SER A CA 1
ATOM 859 C C . SER A 1 107 ? -10.808 17.354 -9.308 1.00 91.69 107 SER A C 1
ATOM 861 O O . SER A 1 107 ? -10.085 17.765 -10.214 1.00 91.69 107 SER A O 1
ATOM 863 N N . MET A 1 108 ? -11.042 18.094 -8.233 1.00 91.31 108 MET A N 1
ATOM 864 C CA . MET A 1 108 ? -10.493 19.426 -8.033 1.00 91.31 108 MET A CA 1
ATOM 865 C C . MET A 1 108 ? -9.200 19.355 -7.225 1.00 91.31 108 MET A C 1
ATOM 867 O O . MET A 1 108 ? -9.190 18.876 -6.095 1.00 91.31 108 MET A O 1
ATOM 871 N N . VAL A 1 109 ? -8.097 19.862 -7.771 1.00 91.94 109 VAL A N 1
ATOM 872 C CA . VAL A 1 109 ? -6.806 19.911 -7.074 1.00 91.94 109 VAL A CA 1
ATOM 873 C C . VAL A 1 109 ? -6.534 21.318 -6.569 1.00 91.94 109 VAL A C 1
ATOM 875 O O . VAL A 1 109 ? -6.396 22.262 -7.347 1.00 91.94 109 VAL A O 1
ATOM 878 N N . LEU A 1 110 ? -6.397 21.447 -5.255 1.00 88.50 110 LEU A N 1
ATOM 879 C CA . LEU A 1 110 ? -6.165 22.698 -4.554 1.00 88.50 110 LEU A CA 1
ATOM 880 C C . LEU A 1 110 ? -4.689 22.824 -4.172 1.00 88.50 110 LEU A C 1
ATOM 882 O O . LEU A 1 110 ? -4.121 21.988 -3.462 1.00 88.50 110 LEU A O 1
ATOM 886 N N . VAL A 1 111 ? -4.064 23.891 -4.669 1.00 87.44 111 VAL A N 1
ATOM 887 C CA . VAL A 1 111 ? -2.629 24.173 -4.513 1.00 87.44 111 VAL A CA 1
ATOM 888 C C . VAL A 1 111 ? -2.396 25.573 -3.939 1.00 87.44 111 VAL A C 1
ATOM 890 O O . VAL A 1 111 ? -3.224 26.467 -4.132 1.00 87.44 111 VAL A O 1
ATOM 893 N N . PRO A 1 112 ? -1.272 25.809 -3.236 1.00 80.38 112 PRO A N 1
ATOM 894 C CA . PRO A 1 112 ? -1.026 27.091 -2.575 1.00 80.38 112 PRO A CA 1
ATOM 895 C C . PRO A 1 112 ? -0.717 28.242 -3.544 1.00 80.38 112 PRO A C 1
ATOM 897 O O . PRO A 1 112 ? -0.970 29.395 -3.202 1.00 80.38 112 PRO A O 1
ATOM 900 N N . ASP A 1 113 ? -0.192 27.952 -4.739 1.00 80.56 113 ASP A N 1
ATOM 901 C CA . ASP A 1 113 ? 0.215 28.966 -5.717 1.00 80.56 113 ASP A CA 1
ATOM 902 C C . ASP A 1 113 ? -0.364 28.691 -7.115 1.00 80.56 113 ASP A C 1
ATOM 904 O O . ASP A 1 113 ? -0.404 27.563 -7.607 1.00 80.56 113 ASP A O 1
ATOM 908 N N . THR A 1 114 ? -0.770 29.777 -7.767 1.00 81.31 114 THR A N 1
ATOM 909 C CA . THR A 1 114 ? -1.204 29.891 -9.163 1.00 81.31 114 THR A CA 1
ATOM 910 C C . THR A 1 114 ? -0.174 29.356 -10.166 1.00 81.31 114 THR A C 1
ATOM 912 O O . THR A 1 114 ? -0.552 28.774 -11.183 1.00 81.31 114 THR A O 1
ATOM 915 N N . THR A 1 115 ? 1.122 29.495 -9.869 1.00 84.00 115 THR A N 1
ATOM 916 C CA . THR A 1 115 ? 2.232 29.091 -10.752 1.00 84.00 115 THR A CA 1
ATOM 917 C C . THR A 1 115 ? 2.264 27.586 -11.016 1.00 84.00 115 THR A C 1
ATOM 919 O O . THR A 1 115 ? 2.707 27.149 -12.080 1.00 84.00 115 THR A O 1
ATOM 922 N N . VAL A 1 116 ? 1.737 26.781 -10.088 1.00 86.38 116 VAL A N 1
ATOM 923 C CA . VAL A 1 116 ? 1.667 25.320 -10.206 1.00 86.38 116 VAL A CA 1
ATOM 924 C C . VAL A 1 116 ? 0.790 24.895 -11.381 1.00 86.38 116 VAL A C 1
ATOM 926 O O . VAL A 1 116 ? 1.164 23.975 -12.109 1.00 86.38 116 VAL A O 1
ATOM 929 N N . LYS A 1 117 ? -0.330 25.597 -11.616 1.00 87.62 117 LYS A N 1
ATOM 930 C CA . LYS A 1 117 ? -1.203 25.335 -12.770 1.00 87.62 117 LYS A CA 1
ATOM 931 C C . LYS A 1 117 ? -0.417 25.511 -14.065 1.00 87.62 117 LYS A C 1
ATOM 933 O O . LYS A 1 117 ? -0.361 24.585 -14.862 1.00 87.62 117 LYS A O 1
ATOM 938 N N . SER A 1 118 ? 0.280 26.637 -14.213 1.00 84.94 118 SER A N 1
ATOM 939 C CA . SER A 1 118 ? 1.093 26.941 -15.397 1.00 84.94 118 SER A CA 1
ATOM 940 C C . SER A 1 118 ? 2.217 25.924 -15.633 1.00 84.94 118 SER A C 1
ATOM 942 O O . SER A 1 118 ? 2.511 25.580 -16.775 1.00 84.94 118 SER A O 1
ATOM 944 N N . ILE A 1 119 ? 2.833 25.396 -14.568 1.00 86.94 119 ILE A N 1
ATOM 945 C CA . ILE A 1 119 ? 3.853 24.337 -14.672 1.00 86.94 119 ILE A CA 1
ATOM 946 C C . ILE A 1 119 ? 3.244 23.025 -15.187 1.00 86.94 119 ILE A C 1
ATOM 948 O O . ILE A 1 119 ? 3.893 22.299 -15.940 1.00 86.94 119 ILE A O 1
ATOM 952 N N . LEU A 1 120 ? 2.017 22.694 -14.789 1.00 85.56 120 LEU A N 1
ATOM 953 C CA . LEU A 1 120 ? 1.374 21.424 -15.136 1.00 85.56 120 LEU A CA 1
ATOM 954 C C . LEU A 1 120 ? 0.537 21.482 -16.423 1.00 85.56 120 LEU A C 1
ATOM 956 O O . LEU A 1 120 ? 0.092 20.438 -16.890 1.00 85.56 120 LEU A O 1
ATOM 960 N N . THR A 1 121 ? 0.384 22.660 -17.034 1.00 83.19 121 THR A N 1
ATOM 961 C CA . THR A 1 121 ? -0.323 22.852 -18.314 1.00 83.19 121 THR A CA 1
ATOM 962 C C . THR A 1 121 ? 0.572 23.335 -19.459 1.00 83.19 121 THR A C 1
ATOM 964 O O . THR A 1 121 ? 0.076 23.598 -20.554 1.00 83.19 121 THR A O 1
ATOM 967 N N . GLN A 1 122 ? 1.887 23.451 -19.244 1.00 80.25 122 GLN A N 1
ATOM 968 C CA . GLN A 1 122 ? 2.819 23.888 -20.290 1.00 80.25 122 GLN A CA 1
ATOM 969 C C . GLN A 1 122 ? 2.841 22.921 -21.490 1.00 80.25 122 GLN A C 1
ATOM 971 O O . GLN A 1 122 ? 2.779 21.704 -21.318 1.00 80.25 122 GLN A O 1
ATOM 976 N N . GLN A 1 123 ? 2.987 23.462 -22.703 1.00 68.19 123 GLN A N 1
ATOM 977 C CA . GLN A 1 123 ? 2.975 22.689 -23.956 1.00 68.19 123 GLN A CA 1
ATOM 978 C C . GLN A 1 123 ? 4.362 22.210 -24.428 1.00 68.19 123 GLN A C 1
ATOM 980 O O . GLN A 1 123 ? 4.469 21.565 -25.468 1.00 68.19 123 GLN A O 1
ATOM 985 N N . GLU A 1 124 ? 5.443 22.497 -23.698 1.00 63.72 124 GLU A N 1
ATOM 986 C CA . GLU A 1 124 ? 6.792 22.086 -24.106 1.00 63.72 124 GLU A CA 1
ATOM 987 C C . GLU A 1 124 ? 7.127 20.653 -23.652 1.00 63.72 124 GLU A C 1
ATOM 989 O O . GLU A 1 124 ? 7.335 20.369 -22.470 1.00 63.72 124 GLU A O 1
ATOM 994 N N . PHE A 1 125 ? 7.233 19.735 -24.616 1.00 56.59 125 PHE A N 1
ATOM 995 C CA . PHE A 1 125 ? 7.381 18.289 -24.387 1.00 56.59 125 PHE A CA 1
ATOM 996 C C . PHE A 1 125 ? 8.827 17.791 -24.170 1.00 56.59 125 PHE A C 1
ATOM 998 O O . PHE A 1 125 ? 9.074 16.588 -24.174 1.00 56.59 125 PHE A O 1
ATOM 1005 N N . GLY A 1 126 ? 9.803 18.680 -23.957 1.00 56.09 126 GLY A N 1
ATOM 1006 C CA . GLY A 1 126 ? 11.231 18.318 -24.001 1.00 56.09 126 GLY A CA 1
ATOM 1007 C C . GLY A 1 126 ? 11.939 18.038 -22.668 1.00 56.09 126 GLY A C 1
ATOM 1008 O O . GLY A 1 126 ? 13.118 17.697 -22.678 1.00 56.09 126 GLY A O 1
ATOM 1009 N N . SER A 1 127 ? 11.286 18.211 -21.512 1.00 70.44 127 SER A N 1
ATOM 1010 C CA . SER A 1 127 ? 11.981 18.258 -20.209 1.00 70.44 127 SER A CA 1
ATOM 1011 C C . SER A 1 127 ? 11.370 17.356 -19.125 1.00 70.44 127 SER A C 1
ATOM 1013 O O . SER A 1 127 ? 10.320 16.740 -19.315 1.00 70.44 127 SER A O 1
ATOM 1015 N N . LYS A 1 128 ? 11.998 17.327 -17.931 1.00 79.44 128 LYS A N 1
ATOM 1016 C CA . LYS A 1 128 ? 11.466 16.726 -16.682 1.00 79.44 128 LYS A CA 1
ATOM 1017 C C . LYS A 1 128 ? 9.970 17.003 -16.503 1.00 79.44 128 LYS A C 1
ATOM 1019 O O . LYS A 1 128 ? 9.227 16.117 -16.086 1.00 79.44 128 LYS A O 1
ATOM 1024 N N . ARG A 1 129 ? 9.547 18.231 -16.808 1.00 81.56 129 ARG A N 1
ATOM 1025 C CA . ARG A 1 129 ? 8.177 18.686 -16.597 1.00 81.56 129 ARG A CA 1
ATOM 1026 C C . ARG A 1 129 ? 7.212 18.157 -17.663 1.00 81.56 129 ARG A C 1
ATOM 1028 O O . ARG A 1 129 ? 6.072 17.879 -17.324 1.00 81.56 129 ARG A O 1
ATOM 1035 N N . GLY A 1 130 ? 7.669 17.872 -18.884 1.00 83.06 130 GLY A N 1
ATOM 1036 C CA . GLY A 1 130 ? 6.851 17.197 -19.904 1.00 83.06 130 GLY A CA 1
ATOM 1037 C C . GLY A 1 130 ? 6.362 15.818 -19.440 1.00 83.06 130 GLY A C 1
ATOM 1038 O O . GLY A 1 130 ? 5.189 15.484 -19.582 1.00 83.06 130 GLY A O 1
ATOM 1039 N N . ASN A 1 131 ? 7.221 15.060 -18.746 1.00 83.81 131 ASN A N 1
ATOM 1040 C CA . ASN A 1 131 ? 6.839 13.786 -18.118 1.00 83.81 131 ASN A CA 1
ATOM 1041 C C . ASN A 1 131 ? 5.829 13.941 -16.969 1.00 83.81 131 ASN A C 1
ATOM 1043 O O . ASN A 1 131 ? 5.177 12.968 -16.589 1.00 83.81 131 ASN A O 1
ATOM 1047 N N . TRP A 1 132 ? 5.755 15.118 -16.347 1.00 89.69 132 TRP A N 1
ATOM 1048 C CA . TRP A 1 132 ? 4.777 15.418 -15.302 1.00 89.69 132 TRP A CA 1
ATOM 1049 C C . TRP A 1 132 ? 3.427 15.755 -15.923 1.00 89.69 132 TRP A C 1
ATOM 1051 O O . TRP A 1 132 ? 2.429 15.157 -15.533 1.00 89.69 132 TRP A O 1
ATOM 1061 N N . VAL A 1 133 ? 3.426 16.618 -16.941 1.00 87.06 133 VAL A N 1
ATOM 1062 C CA . VAL A 1 133 ? 2.228 16.987 -17.707 1.00 87.06 133 VAL A CA 1
ATOM 1063 C C . VAL A 1 133 ? 1.561 15.745 -18.298 1.00 87.06 133 VAL A C 1
ATOM 1065 O O . VAL A 1 133 ? 0.379 15.529 -18.060 1.00 87.06 133 VAL A O 1
ATOM 1068 N N . ALA A 1 134 ? 2.323 14.860 -18.950 1.00 85.69 134 ALA A N 1
ATOM 1069 C CA . ALA A 1 134 ? 1.781 13.632 -19.542 1.00 85.69 134 ALA A CA 1
ATOM 1070 C C . ALA A 1 134 ? 1.090 12.706 -18.523 1.00 85.69 134 ALA A C 1
ATOM 1072 O O . ALA A 1 134 ? 0.142 12.008 -18.862 1.00 85.69 134 ALA A O 1
ATOM 1073 N N . LYS A 1 135 ? 1.554 12.692 -17.265 1.00 86.56 135 LYS A N 1
ATOM 1074 C CA . LYS A 1 135 ? 0.929 11.897 -16.194 1.00 86.56 135 LYS A CA 1
ATOM 1075 C C . LYS A 1 135 ? -0.325 12.550 -15.645 1.00 86.56 135 LYS A C 1
ATOM 1077 O O . LYS A 1 135 ? -1.225 11.845 -15.222 1.00 86.56 135 LYS A O 1
ATOM 1082 N N . VAL A 1 136 ? -0.348 13.876 -15.592 1.00 89.06 136 VAL A N 1
ATOM 1083 C CA . VAL A 1 136 ? -1.492 14.635 -15.088 1.00 89.06 136 VAL A CA 1
ATOM 1084 C C . VAL A 1 136 ? -2.637 14.632 -16.103 1.00 89.06 136 VAL A C 1
ATOM 1086 O O . 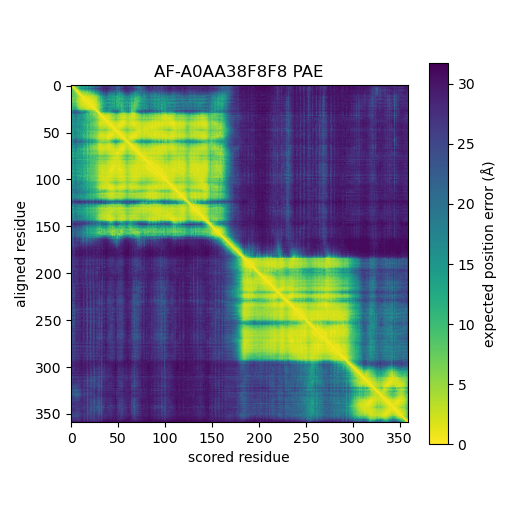VAL A 1 136 ? -3.779 14.469 -15.702 1.00 89.06 136 VAL A O 1
ATOM 1089 N N . GLN A 1 137 ? -2.330 14.705 -17.401 1.00 87.81 137 GLN A N 1
ATOM 1090 C CA . GLN A 1 137 ? -3.309 14.676 -18.498 1.00 87.81 137 GLN A CA 1
ATOM 1091 C C . GLN A 1 137 ? -4.124 13.380 -18.603 1.00 87.81 137 GLN A C 1
ATOM 1093 O O . GLN A 1 137 ? -5.124 13.352 -19.310 1.00 87.81 137 GLN A O 1
ATOM 1098 N N . GLU A 1 138 ? -3.701 12.305 -17.937 1.00 88.44 138 GLU A N 1
ATOM 1099 C CA . GLU A 1 138 ? -4.476 11.064 -17.875 1.00 88.44 138 GLU A CA 1
ATOM 1100 C C . GLU A 1 138 ? -5.756 11.211 -17.032 1.00 88.44 138 GLU A C 1
ATOM 1102 O O . GLU A 1 138 ? -6.679 10.417 -17.183 1.00 88.44 138 GLU A O 1
ATOM 1107 N N . TYR A 1 139 ? -5.810 12.208 -16.146 1.00 90.12 139 TYR A N 1
ATOM 1108 C CA . TYR A 1 139 ? -6.891 12.400 -15.185 1.00 90.12 139 TYR A CA 1
ATOM 1109 C C . TYR A 1 139 ? -7.735 13.626 -15.542 1.00 90.12 139 TYR A C 1
ATOM 1111 O O . TYR A 1 139 ? -7.199 14.651 -15.970 1.00 90.12 139 TYR A O 1
ATOM 1119 N N . ASP A 1 140 ? -9.044 13.544 -15.300 1.00 91.25 140 ASP A N 1
ATOM 1120 C CA . ASP A 1 140 ? -9.948 14.692 -15.392 1.00 91.25 140 ASP A CA 1
ATOM 1121 C C . ASP A 1 140 ? -9.834 15.550 -14.125 1.00 91.25 140 ASP A C 1
ATOM 1123 O O . ASP A 1 140 ? -10.548 15.343 -13.139 1.00 91.25 140 ASP A O 1
ATOM 1127 N N . ILE A 1 141 ? -8.861 16.469 -14.126 1.00 92.00 141 ILE A N 1
ATOM 1128 C CA . ILE A 1 141 ? -8.598 17.344 -12.984 1.00 92.00 141 ILE A CA 1
ATOM 1129 C C . ILE A 1 141 ? -8.608 18.829 -13.337 1.00 92.00 141 ILE A C 1
ATOM 1131 O O . ILE A 1 141 ? -8.026 19.248 -14.340 1.00 92.00 141 ILE A O 1
ATOM 1135 N N . ASP A 1 142 ? -9.161 19.649 -12.440 1.00 90.56 142 ASP A N 1
ATOM 1136 C CA . ASP A 1 142 ? -8.986 21.104 -12.475 1.00 90.56 142 ASP A CA 1
ATOM 1137 C C . ASP A 1 142 ? -8.115 21.577 -11.310 1.00 90.56 142 ASP A C 1
ATOM 1139 O O . ASP A 1 142 ? -8.417 21.363 -10.136 1.00 90.56 142 ASP A O 1
ATOM 1143 N N . ILE A 1 143 ? -7.013 22.247 -11.645 1.00 89.94 143 ILE A N 1
ATOM 1144 C CA . ILE A 1 143 ? -6.075 22.794 -10.668 1.00 89.94 143 ILE A CA 1
ATOM 1145 C C . ILE A 1 143 ? -6.504 24.221 -10.336 1.00 89.94 143 ILE A C 1
ATOM 1147 O O . ILE A 1 143 ? -6.465 25.106 -11.204 1.00 89.94 143 ILE A O 1
ATOM 1151 N N . LYS A 1 144 ? -6.859 24.463 -9.072 1.00 87.19 144 LYS A N 1
ATOM 1152 C CA . LYS A 1 144 ? -7.229 25.783 -8.560 1.00 87.19 144 LYS A CA 1
ATOM 1153 C C . LYS A 1 144 ? -6.267 26.236 -7.455 1.00 87.19 144 LYS A C 1
ATOM 1155 O O . LYS A 1 144 ? -5.971 25.483 -6.529 1.00 87.19 144 LYS A O 1
ATOM 1160 N N . PRO A 1 145 ? -5.765 27.476 -7.529 1.00 79.69 145 PRO A N 1
ATOM 1161 C CA . PRO A 1 145 ? -5.014 28.073 -6.437 1.00 79.69 145 PRO A CA 1
ATOM 1162 C C . PRO A 1 145 ? -5.979 28.447 -5.310 1.00 79.69 145 PRO A C 1
ATOM 1164 O O . PRO A 1 145 ? -7.043 29.012 -5.571 1.00 79.69 145 PRO A O 1
ATOM 1167 N N . THR A 1 146 ? -5.638 28.176 -4.051 1.00 65.19 146 THR A N 1
ATOM 1168 C CA . THR A 1 146 ? -6.505 28.587 -2.936 1.00 65.19 146 THR A CA 1
ATOM 1169 C C . THR A 1 146 ? -5.727 29.115 -1.740 1.00 65.19 146 THR A C 1
ATOM 1171 O O . THR A 1 146 ? -4.773 28.506 -1.261 1.00 65.19 146 THR A O 1
ATOM 1174 N N . LYS A 1 147 ? -6.148 30.291 -1.252 1.00 49.03 147 LYS A N 1
ATOM 1175 C CA . LYS A 1 147 ? -5.503 31.002 -0.137 1.00 49.03 147 LYS A CA 1
ATOM 1176 C C . LYS A 1 147 ? -5.990 30.538 1.243 1.00 49.03 147 LYS A C 1
ATOM 1178 O O . LYS A 1 147 ? -5.252 30.698 2.209 1.00 49.03 147 LYS A O 1
ATOM 1183 N N . LEU A 1 148 ? -7.175 29.931 1.336 1.00 48.75 148 LEU A N 1
ATOM 1184 C CA . LEU A 1 148 ? -7.801 29.476 2.584 1.00 48.75 148 LEU A CA 1
ATOM 1185 C C . LEU A 1 148 ? -8.711 28.276 2.319 1.00 48.75 148 LEU A C 1
ATOM 1187 O O . LEU A 1 148 ? -9.692 28.442 1.603 1.00 48.75 148 LEU A O 1
ATOM 1191 N N . VAL A 1 149 ? -8.417 27.108 2.908 1.00 48.91 149 VAL A N 1
ATOM 1192 C CA . VAL A 1 149 ? -9.358 25.972 2.958 1.00 48.91 149 VAL A CA 1
ATOM 1193 C C . VAL A 1 149 ? -9.093 25.071 4.164 1.00 48.91 149 VAL A C 1
ATOM 1195 O O . VAL A 1 149 ? -7.943 24.893 4.572 1.00 48.91 149 VAL A O 1
ATOM 1198 N N . ARG A 1 150 ? -10.166 24.471 4.691 1.00 54.09 150 ARG A N 1
ATOM 1199 C CA . ARG A 1 150 ? -10.218 23.555 5.843 1.00 54.09 150 ARG A CA 1
ATOM 1200 C C . ARG A 1 150 ? -9.220 22.381 5.759 1.00 54.09 150 ARG A C 1
ATOM 1202 O O . ARG A 1 150 ? -8.643 22.027 6.783 1.00 54.09 150 ARG A O 1
ATOM 1209 N N . GLY A 1 151 ? -8.944 21.835 4.568 1.00 50.22 151 GLY A N 1
ATOM 1210 C CA . GLY A 1 151 ? -8.004 20.715 4.361 1.00 50.22 151 GLY A CA 1
ATOM 1211 C C . GLY A 1 151 ? -6.513 21.082 4.253 1.00 50.22 151 GLY A C 1
ATOM 1212 O O . GLY A 1 151 ? -5.649 20.221 4.434 1.00 50.22 151 GLY A O 1
ATOM 1213 N N . LYS A 1 152 ? -6.173 22.360 4.027 1.00 56.00 152 LYS A N 1
ATOM 1214 C CA . LYS A 1 152 ? -4.775 22.817 3.893 1.00 56.00 152 LYS A CA 1
ATOM 1215 C C . LYS A 1 152 ? -3.974 22.620 5.185 1.00 56.00 152 LYS A C 1
ATOM 1217 O O . LYS A 1 152 ? -2.843 22.148 5.124 1.00 56.00 152 LYS A O 1
ATOM 1222 N N . GLY A 1 153 ? -4.587 22.894 6.340 1.00 54.56 153 GLY A N 1
ATOM 1223 C CA . GLY A 1 153 ? -3.940 22.717 7.645 1.00 54.56 153 GLY A CA 1
ATOM 1224 C C . GLY A 1 153 ? -3.572 21.260 7.949 1.00 54.56 153 GLY A C 1
ATOM 1225 O O . GLY A 1 153 ? -2.563 21.005 8.597 1.00 54.56 153 GLY A O 1
ATOM 1226 N N . LEU A 1 154 ? -4.335 20.289 7.429 1.00 59.62 154 LEU A N 1
ATOM 1227 C CA . LEU A 1 154 ? -4.002 18.864 7.546 1.00 59.62 154 LEU A CA 1
ATOM 1228 C C . LEU A 1 154 ? -2.801 18.496 6.665 1.00 59.62 154 LEU A C 1
ATOM 1230 O O . LEU A 1 154 ? -1.902 17.796 7.124 1.00 59.62 154 LEU A O 1
ATOM 1234 N N . CYS A 1 155 ? -2.747 18.997 5.427 1.00 56.28 155 CYS A N 1
ATOM 1235 C CA . CYS A 1 155 ? -1.586 18.816 4.551 1.00 56.28 155 CYS A CA 1
ATOM 1236 C C . CYS A 1 155 ? -0.308 19.432 5.134 1.00 56.28 155 CYS A C 1
ATOM 1238 O O . CYS A 1 155 ? 0.742 18.794 5.106 1.00 56.28 155 CYS A O 1
ATOM 1240 N N . GLU A 1 156 ? -0.392 20.653 5.665 1.00 63.53 156 GLU A N 1
ATOM 1241 C CA . GLU A 1 156 ? 0.732 21.333 6.317 1.00 63.53 156 GLU A CA 1
ATOM 1242 C C . GLU A 1 156 ? 1.224 20.534 7.527 1.00 63.53 156 GLU A C 1
ATOM 1244 O O . GLU A 1 156 ? 2.408 20.217 7.601 1.00 63.53 156 GLU A O 1
ATOM 1249 N N . LEU A 1 157 ? 0.310 20.088 8.398 1.00 61.56 157 LEU A N 1
ATOM 1250 C CA . LEU A 1 157 ? 0.645 19.271 9.565 1.00 61.56 157 LEU A CA 1
ATOM 1251 C C . LEU A 1 157 ? 1.334 17.950 9.180 1.00 61.56 157 LEU A C 1
ATOM 1253 O O . LEU A 1 157 ? 2.311 17.554 9.814 1.00 61.56 157 LEU A O 1
ATOM 1257 N N . ILE A 1 158 ? 0.853 17.272 8.132 1.00 65.75 158 ILE A N 1
ATOM 1258 C CA . ILE A 1 158 ? 1.447 16.020 7.634 1.00 65.75 158 ILE A CA 1
ATOM 1259 C C . ILE A 1 158 ? 2.842 16.268 7.051 1.00 65.75 158 ILE A C 1
ATOM 1261 O O . ILE A 1 158 ? 3.752 15.465 7.265 1.00 65.75 158 ILE A O 1
ATOM 1265 N N . ALA A 1 159 ? 3.025 17.365 6.316 1.00 58.62 159 ALA A N 1
ATOM 1266 C CA . ALA A 1 159 ? 4.313 17.697 5.725 1.00 58.62 159 ALA A CA 1
ATOM 1267 C C . ALA A 1 159 ? 5.335 18.118 6.798 1.00 58.62 159 ALA A C 1
ATOM 1269 O O . ALA A 1 159 ? 6.491 17.692 6.756 1.00 58.62 159 ALA A O 1
ATOM 1270 N N . GLU A 1 160 ? 4.918 18.902 7.790 1.00 62.56 160 GLU A N 1
ATOM 1271 C CA . GLU A 1 160 ? 5.776 19.384 8.874 1.00 62.56 160 GLU A CA 1
ATOM 1272 C C . GLU A 1 160 ? 6.104 18.306 9.912 1.00 62.56 160 GLU A C 1
ATOM 1274 O O . GLU A 1 160 ? 7.229 18.267 10.411 1.00 62.56 160 GLU A O 1
ATOM 1279 N N . GLY A 1 161 ? 5.174 17.387 10.189 1.00 51.28 161 GLY A N 1
ATOM 1280 C CA . GLY A 1 161 ? 5.373 16.275 11.123 1.00 51.28 161 GLY A CA 1
ATOM 1281 C C . GLY A 1 161 ? 6.415 15.243 10.673 1.00 51.28 161 GLY A C 1
ATOM 1282 O O . GLY A 1 161 ? 6.857 14.426 11.474 1.00 51.28 161 GLY A O 1
ATOM 1283 N N . ALA A 1 162 ? 6.847 15.288 9.410 1.00 50.44 162 ALA A N 1
ATOM 1284 C CA . ALA A 1 162 ? 7.851 14.391 8.840 1.00 50.44 162 ALA A CA 1
ATOM 1285 C C . ALA A 1 162 ? 9.291 14.963 8.875 1.00 50.44 162 ALA A C 1
ATOM 1287 O O . ALA A 1 162 ? 10.168 14.471 8.168 1.00 50.44 162 ALA A O 1
ATOM 1288 N N . LYS A 1 163 ? 9.554 15.996 9.692 1.00 42.12 163 LYS A N 1
ATOM 1289 C CA . LYS A 1 163 ? 10.852 16.696 9.790 1.00 42.12 163 LYS A CA 1
ATOM 1290 C C . LYS A 1 163 ? 12.000 15.943 10.491 1.00 42.12 163 LYS A C 1
ATOM 1292 O O . LYS A 1 163 ? 13.083 16.515 10.566 1.00 42.12 163 LYS A O 1
ATOM 1297 N N . HIS A 1 164 ? 11.842 14.707 10.974 1.00 38.44 164 HIS A N 1
ATOM 1298 C CA . HIS A 1 164 ? 12.915 14.034 11.725 1.00 38.44 164 HIS A CA 1
ATOM 1299 C C . HIS A 1 164 ? 13.532 12.822 11.002 1.00 38.44 164 HIS A C 1
ATOM 1301 O O . HIS A 1 164 ? 12.819 11.916 10.581 1.00 38.44 164 HIS A O 1
ATOM 1307 N N . GLU A 1 165 ? 14.873 12.840 10.949 1.00 36.09 165 GLU A N 1
ATOM 1308 C CA . GLU A 1 165 ? 15.849 11.846 10.452 1.00 36.09 165 GLU A CA 1
ATOM 1309 C C . GLU A 1 165 ? 16.244 11.884 8.961 1.00 36.09 165 GLU A C 1
ATOM 1311 O O . GLU A 1 165 ? 15.875 11.042 8.144 1.00 36.09 165 GLU A O 1
ATOM 1316 N N . LEU A 1 166 ? 17.148 12.823 8.651 1.00 35.03 166 LEU A N 1
ATOM 1317 C CA . LEU A 1 166 ? 18.243 12.606 7.702 1.00 35.03 166 LEU A CA 1
ATOM 1318 C C . LEU A 1 166 ? 19.443 12.051 8.485 1.00 35.03 166 LEU A C 1
ATOM 1320 O O . LEU A 1 166 ? 20.121 12.803 9.181 1.00 35.03 166 LEU A O 1
ATOM 1324 N N . LEU A 1 167 ? 19.718 10.754 8.365 1.00 30.33 167 LEU A N 1
ATOM 1325 C CA . LEU A 1 167 ? 21.046 10.209 8.643 1.00 30.33 167 LEU A CA 1
ATOM 1326 C C . LEU A 1 167 ? 21.557 9.548 7.366 1.00 30.33 167 LEU A C 1
ATOM 1328 O O . LEU A 1 167 ? 21.023 8.542 6.897 1.00 30.33 167 LEU A O 1
ATOM 1332 N N . GLU A 1 168 ? 22.562 10.197 6.783 1.00 32.84 168 GLU A N 1
ATOM 1333 C CA . GLU A 1 168 ? 23.382 9.682 5.698 1.00 32.84 168 GLU A CA 1
ATOM 1334 C C . GLU A 1 168 ? 24.125 8.426 6.164 1.00 32.84 168 GLU A C 1
ATOM 1336 O O . GLU A 1 168 ? 24.776 8.432 7.205 1.00 32.84 168 GLU A O 1
ATOM 1341 N N . GLU A 1 169 ? 24.116 7.375 5.349 1.00 26.42 169 GLU A N 1
ATOM 1342 C CA . GLU A 1 169 ? 25.143 6.339 5.421 1.00 26.42 169 GLU A CA 1
ATOM 1343 C C . GLU A 1 169 ? 25.642 6.068 3.998 1.00 26.42 169 GLU A C 1
ATOM 1345 O O . GLU A 1 169 ? 25.023 5.354 3.205 1.00 26.42 169 GLU A O 1
ATOM 1350 N N . LYS A 1 170 ? 26.771 6.702 3.659 1.00 29.11 170 LYS A N 1
ATOM 1351 C CA . LYS A 1 170 ? 27.637 6.268 2.562 1.00 29.11 170 LYS A CA 1
ATOM 1352 C C . LYS A 1 170 ? 28.17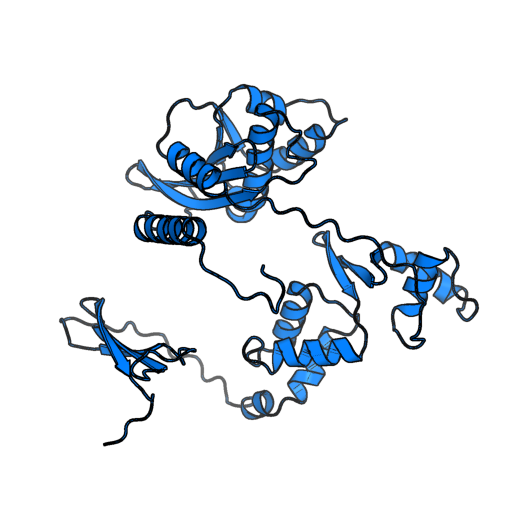4 4.889 2.932 1.00 29.11 170 LYS A C 1
ATOM 1354 O O . LYS A 1 170 ? 28.929 4.770 3.891 1.00 29.11 170 LYS A O 1
ATOM 1359 N N . ALA A 1 171 ? 27.804 3.865 2.174 1.00 25.53 171 ALA A N 1
ATOM 1360 C CA . ALA A 1 171 ? 28.502 2.590 2.205 1.00 25.53 171 ALA A CA 1
ATOM 1361 C C . ALA A 1 171 ? 29.438 2.529 0.996 1.00 25.53 171 ALA A C 1
ATOM 1363 O O . ALA A 1 171 ? 28.987 2.527 -0.152 1.00 25.53 171 ALA A O 1
ATOM 1364 N N . ASP A 1 172 ? 30.735 2.522 1.284 1.00 25.62 172 ASP A N 1
ATOM 1365 C CA . ASP A 1 172 ? 31.802 2.268 0.326 1.00 25.62 172 ASP A CA 1
ATOM 1366 C C . ASP A 1 172 ? 31.599 0.923 -0.386 1.00 25.62 172 ASP A C 1
ATOM 1368 O O . ASP A 1 172 ? 31.225 -0.084 0.221 1.00 25.62 172 ASP A O 1
ATOM 1372 N N . LEU A 1 173 ? 31.859 0.923 -1.696 1.00 30.11 173 LEU A N 1
ATOM 1373 C CA . LEU A 1 173 ? 31.899 -0.266 -2.544 1.00 30.11 173 LEU A CA 1
ATOM 1374 C C . LEU A 1 173 ? 32.901 -1.296 -1.995 1.00 30.11 173 LEU A C 1
ATOM 1376 O O . LEU A 1 173 ? 34.089 -0.980 -1.892 1.00 30.11 173 LEU A O 1
ATOM 1380 N N . PRO A 1 174 ? 32.508 -2.570 -1.835 1.00 26.59 174 PRO A N 1
ATOM 1381 C CA . PRO A 1 174 ? 33.441 -3.675 -1.908 1.00 26.59 174 PRO A CA 1
ATOM 1382 C C . PRO A 1 174 ? 33.481 -4.203 -3.346 1.00 26.59 174 PRO A C 1
ATOM 1384 O O . PRO A 1 174 ? 32.515 -4.750 -3.875 1.00 26.59 174 PRO A O 1
ATOM 1387 N N . THR A 1 175 ? 34.634 -3.982 -3.967 1.00 27.42 175 THR A N 1
ATOM 1388 C CA . THR A 1 175 ? 35.392 -4.899 -4.825 1.00 27.42 175 THR A CA 1
ATOM 1389 C C . THR A 1 175 ? 34.669 -6.160 -5.319 1.00 27.42 175 THR A C 1
ATOM 1391 O O . THR A 1 175 ? 34.312 -7.058 -4.560 1.00 27.42 175 THR A O 1
ATOM 1394 N N . VAL A 1 176 ? 34.583 -6.235 -6.648 1.00 38.28 176 VAL A N 1
ATOM 1395 C CA . VAL A 1 176 ? 34.293 -7.401 -7.493 1.00 38.28 176 VAL A CA 1
ATOM 1396 C C . VAL A 1 176 ? 34.860 -8.704 -6.914 1.00 38.28 176 VAL A C 1
ATOM 1398 O O . VAL A 1 176 ? 36.075 -8.847 -6.812 1.00 38.28 176 VAL A O 1
ATOM 1401 N N . LEU A 1 177 ? 33.995 -9.686 -6.636 1.00 28.41 177 LEU A N 1
ATOM 1402 C CA . LEU A 1 177 ? 34.385 -11.087 -6.434 1.00 28.41 177 LEU A CA 1
ATOM 1403 C C . LEU A 1 177 ? 33.309 -12.040 -6.989 1.00 28.41 177 LEU A C 1
ATOM 1405 O O . LEU A 1 177 ? 32.290 -12.306 -6.365 1.00 28.41 177 LEU A O 1
ATOM 1409 N N . PHE A 1 178 ? 33.586 -12.458 -8.226 1.00 29.67 178 PHE A N 1
ATOM 1410 C CA . PHE A 1 178 ? 33.339 -13.737 -8.905 1.00 29.67 178 PHE A CA 1
ATOM 1411 C C . PHE A 1 178 ? 32.034 -14.541 -8.721 1.00 29.67 178 PHE A C 1
ATOM 1413 O O . PHE A 1 178 ? 31.677 -15.006 -7.644 1.00 29.67 178 PHE A O 1
ATOM 1420 N N . LEU A 1 179 ? 31.450 -14.839 -9.891 1.00 42.03 179 LEU A N 1
ATOM 1421 C CA . LEU A 1 179 ? 30.571 -15.964 -10.220 1.00 42.03 179 LEU A CA 1
ATOM 1422 C C . LEU A 1 179 ? 31.080 -17.295 -9.642 1.00 42.03 179 LEU A C 1
ATOM 1424 O O . LEU A 1 179 ? 32.170 -17.745 -9.997 1.00 42.03 179 LEU A O 1
ATOM 1428 N N . SER A 1 180 ? 30.250 -17.982 -8.857 1.00 36.34 180 SER A N 1
ATOM 1429 C CA . SER A 1 180 ? 30.438 -19.407 -8.558 1.00 36.34 180 SER A CA 1
ATOM 1430 C C . SER A 1 180 ? 29.116 -20.112 -8.248 1.00 36.34 180 SER A C 1
ATOM 1432 O O . SER A 1 180 ? 28.825 -20.498 -7.122 1.00 36.34 180 SER A O 1
ATOM 1434 N N . SER A 1 181 ? 28.304 -20.321 -9.284 1.00 41.41 181 SER A N 1
ATOM 1435 C CA . SER A 1 181 ? 27.273 -21.364 -9.290 1.00 41.41 181 SER A CA 1
ATOM 1436 C C . SER A 1 181 ? 26.824 -21.596 -10.739 1.00 41.41 181 SER A C 1
ATOM 1438 O O . SER A 1 181 ? 26.244 -20.731 -11.389 1.00 41.41 181 SER A O 1
ATOM 1440 N N . VAL A 1 182 ? 27.212 -22.750 -11.286 1.00 47.94 182 VAL A N 1
ATOM 1441 C CA . VAL A 1 182 ? 27.076 -23.120 -12.710 1.00 47.94 182 VAL A CA 1
ATOM 1442 C C . VAL A 1 182 ? 25.699 -23.739 -13.023 1.00 47.94 182 VAL A C 1
ATOM 1444 O O . VAL A 1 182 ? 25.421 -24.066 -14.166 1.00 47.94 182 VAL A O 1
ATOM 1447 N N . ASP A 1 183 ? 24.778 -23.810 -12.056 1.00 53.53 183 ASP A N 1
ATOM 1448 C CA . ASP A 1 183 ? 23.477 -24.492 -12.211 1.00 53.53 183 ASP A CA 1
ATOM 1449 C C . ASP A 1 183 ? 22.262 -23.580 -11.964 1.00 53.53 183 ASP A C 1
ATOM 1451 O O . ASP A 1 183 ? 21.208 -23.991 -11.460 1.00 53.53 183 ASP A O 1
ATOM 1455 N N . GLU A 1 184 ? 22.381 -22.309 -12.328 1.00 71.62 184 GLU A N 1
ATOM 1456 C CA . GLU A 1 184 ? 21.275 -21.361 -12.241 1.00 71.62 184 GLU A CA 1
ATOM 1457 C C . GLU A 1 184 ? 20.517 -21.296 -13.568 1.00 71.62 184 GLU A C 1
ATOM 1459 O O . GLU A 1 184 ? 21.094 -21.094 -14.632 1.00 71.62 184 GLU A O 1
ATOM 1464 N N . TRP A 1 185 ? 19.183 -21.407 -13.521 1.00 83.81 185 TRP A N 1
ATOM 1465 C CA . TRP A 1 185 ? 18.325 -21.336 -14.719 1.00 83.81 185 TRP A CA 1
ATOM 1466 C C . TRP A 1 185 ? 18.475 -20.015 -15.496 1.00 83.81 185 TRP A C 1
ATOM 1468 O O . TRP A 1 185 ? 18.025 -19.908 -16.636 1.00 83.81 185 TRP A O 1
ATOM 1478 N N . TYR A 1 186 ? 19.067 -19.003 -14.858 1.00 85.19 186 TYR A N 1
ATOM 1479 C CA . TYR A 1 186 ? 19.343 -17.688 -15.412 1.00 85.19 186 TYR A CA 1
ATOM 1480 C C . TYR A 1 186 ? 20.831 -17.436 -15.716 1.00 85.19 186 TYR A C 1
ATOM 1482 O O . TYR A 1 186 ? 21.160 -16.325 -16.131 1.00 85.19 186 TYR A O 1
ATOM 1490 N N . ALA A 1 187 ? 21.716 -18.429 -15.552 1.00 84.00 187 ALA A N 1
ATOM 1491 C CA . ALA A 1 187 ? 23.164 -18.287 -15.734 1.00 84.00 187 ALA A CA 1
ATOM 1492 C C . ALA A 1 187 ? 23.531 -17.762 -17.132 1.00 84.00 187 ALA A C 1
ATOM 1494 O O . ALA A 1 187 ? 24.320 -16.829 -17.254 1.00 84.00 187 ALA A O 1
ATOM 1495 N N . ASP A 1 188 ? 22.878 -18.268 -18.180 1.00 85.38 188 ASP A N 1
ATOM 1496 C CA . ASP A 1 188 ? 23.119 -17.822 -19.560 1.00 85.38 188 ASP A CA 1
ATOM 1497 C C . ASP A 1 188 ? 22.709 -16.366 -19.798 1.00 85.38 188 ASP A C 1
ATOM 1499 O O . ASP A 1 188 ? 23.360 -15.633 -20.547 1.00 85.38 188 ASP A O 1
ATOM 1503 N N . ILE A 1 189 ? 21.619 -15.936 -19.154 1.00 86.00 189 ILE A N 1
ATOM 1504 C CA . ILE A 1 189 ? 21.119 -14.560 -19.236 1.00 86.00 189 ILE A CA 1
ATOM 1505 C C . ILE A 1 189 ? 22.066 -13.631 -18.477 1.00 86.00 189 ILE A C 1
ATOM 1507 O O . ILE A 1 189 ? 22.411 -12.568 -18.990 1.00 86.00 189 ILE A O 1
ATOM 1511 N N . ALA A 1 190 ? 22.515 -14.041 -17.289 1.00 84.94 190 ALA A N 1
ATOM 1512 C CA . ALA A 1 190 ? 23.491 -13.299 -16.504 1.00 84.94 190 ALA A CA 1
ATOM 1513 C C . ALA A 1 190 ? 24.823 -13.169 -17.259 1.00 84.94 190 ALA A C 1
ATOM 1515 O O . ALA A 1 190 ? 25.331 -12.062 -17.393 1.00 84.94 190 ALA A O 1
ATOM 1516 N N . HIS A 1 191 ? 25.338 -14.255 -17.844 1.00 83.94 191 HIS A N 1
ATOM 1517 C CA . HIS A 1 191 ? 26.559 -14.235 -18.653 1.00 83.94 191 HIS A CA 1
ATOM 1518 C C . HIS A 1 191 ? 26.443 -13.268 -19.836 1.00 83.94 191 HIS A C 1
ATOM 1520 O O . HIS A 1 191 ? 27.332 -12.449 -20.059 1.00 83.94 191 HIS A O 1
ATOM 1526 N N . PHE A 1 192 ? 25.333 -13.321 -20.577 1.00 85.88 192 PHE A N 1
ATOM 1527 C CA . PHE A 1 192 ? 25.114 -12.421 -21.707 1.00 85.88 192 PHE A CA 1
ATOM 1528 C C . PHE A 1 192 ? 25.048 -10.945 -21.285 1.00 85.88 192 PHE A C 1
ATOM 1530 O O . PHE A 1 192 ? 25.595 -10.093 -21.979 1.00 85.88 192 PHE A O 1
ATOM 1537 N N . LEU A 1 193 ? 24.414 -10.633 -20.150 1.00 83.62 193 LEU A N 1
ATOM 1538 C CA . LEU A 1 193 ? 24.331 -9.261 -19.637 1.00 83.62 193 LEU A CA 1
ATOM 1539 C C . LEU A 1 193 ? 25.663 -8.746 -19.072 1.00 83.62 193 LEU A C 1
ATOM 1541 O O . LEU A 1 193 ? 25.919 -7.549 -19.154 1.00 83.62 193 LEU A O 1
ATOM 1545 N N . THR A 1 194 ? 26.503 -9.627 -18.526 1.00 83.12 194 THR A N 1
ATOM 1546 C CA . THR A 1 194 ? 27.818 -9.261 -17.977 1.00 83.12 194 THR A CA 1
ATOM 1547 C C . THR A 1 194 ? 28.865 -9.059 -19.071 1.00 83.12 194 THR A C 1
ATOM 1549 O O . THR A 1 194 ? 29.606 -8.082 -19.032 1.00 83.12 194 THR A O 1
ATOM 1552 N N . TYR A 1 195 ? 28.940 -9.974 -20.042 1.00 83.19 195 TYR A N 1
ATOM 1553 C CA . TYR A 1 195 ? 30.030 -10.011 -21.027 1.00 83.19 195 TYR A CA 1
ATOM 1554 C C . TYR A 1 195 ? 29.624 -9.520 -22.422 1.00 83.19 195 TYR A C 1
ATOM 1556 O O . TYR A 1 195 ? 30.481 -9.358 -23.284 1.00 83.19 195 TYR A O 1
ATOM 1564 N N . GLY A 1 196 ? 28.329 -9.322 -22.691 1.00 79.25 196 GLY A N 1
ATOM 1565 C CA . GLY A 1 196 ? 27.822 -8.963 -24.023 1.00 79.25 196 GLY A CA 1
ATOM 1566 C C . GLY A 1 196 ? 27.857 -10.109 -25.046 1.00 79.25 196 GLY A C 1
ATOM 1567 O O . GLY A 1 196 ? 27.345 -9.967 -26.159 1.00 79.25 196 GLY A O 1
ATOM 1568 N N . GLU A 1 197 ? 28.403 -11.266 -24.669 1.00 85.00 197 GLU A N 1
ATOM 1569 C CA . GLU A 1 197 ? 28.541 -12.450 -25.512 1.00 85.00 197 GLU A CA 1
ATOM 1570 C C . GLU A 1 197 ? 27.725 -13.627 -24.970 1.00 85.00 197 GLU A C 1
ATOM 1572 O O . GLU A 1 197 ? 27.602 -13.849 -23.761 1.00 85.00 197 GLU A O 1
ATOM 1577 N N . CYS A 1 198 ? 27.129 -14.401 -25.882 1.00 81.25 198 CYS A N 1
ATOM 1578 C CA . CYS A 1 198 ? 26.411 -15.610 -25.494 1.00 81.25 198 CYS A CA 1
ATOM 1579 C C . CYS A 1 198 ? 27.412 -16.743 -25.216 1.00 81.25 198 CYS A C 1
ATOM 1581 O O . CYS A 1 198 ? 28.314 -16.934 -26.038 1.00 81.25 198 CYS A O 1
ATOM 1583 N N . PRO A 1 199 ? 27.207 -17.550 -24.159 1.00 82.12 199 PRO A N 1
ATOM 1584 C CA . PRO A 1 199 ? 28.047 -18.706 -23.869 1.00 82.12 199 PRO A CA 1
ATOM 1585 C C . PRO A 1 199 ? 28.274 -19.618 -25.085 1.00 82.12 199 PRO A C 1
ATOM 1587 O O . PRO A 1 199 ? 27.378 -19.841 -25.909 1.00 82.12 199 PRO A O 1
ATOM 1590 N N . SER A 1 200 ? 29.486 -20.163 -25.197 1.00 78.25 200 SER A N 1
ATOM 1591 C CA . SER A 1 200 ? 29.913 -20.998 -26.329 1.00 78.25 200 SER A CA 1
ATOM 1592 C C . SER A 1 200 ? 29.153 -22.323 -26.428 1.00 78.25 200 SER A C 1
ATOM 1594 O O . SER A 1 200 ? 28.968 -22.820 -27.536 1.00 78.25 200 SER A O 1
ATOM 1596 N N . HIS A 1 201 ? 28.653 -22.842 -25.303 1.00 83.38 201 HIS A N 1
ATOM 1597 C CA . HIS A 1 201 ? 27.925 -24.110 -25.217 1.00 83.38 201 HIS A CA 1
ATOM 1598 C C . HIS A 1 201 ? 26.498 -24.064 -25.805 1.00 83.38 201 HIS A C 1
ATOM 1600 O O . HIS A 1 201 ? 25.885 -25.111 -25.986 1.00 83.38 201 HIS A O 1
ATOM 1606 N N . LEU A 1 202 ? 25.964 -22.875 -26.118 1.00 82.38 202 LEU A N 1
ATOM 1607 C CA . LEU A 1 202 ? 24.601 -22.706 -26.635 1.00 82.38 202 LEU A CA 1
ATOM 1608 C C . LEU A 1 202 ? 24.525 -22.855 -28.163 1.00 82.38 202 LEU A C 1
ATOM 1610 O O . LEU A 1 202 ? 25.353 -22.324 -28.911 1.00 82.38 202 LEU A O 1
ATOM 1614 N N . THR A 1 203 ? 23.456 -23.482 -28.655 1.00 89.12 203 THR A N 1
ATOM 1615 C CA . THR A 1 203 ? 23.134 -23.544 -30.091 1.00 89.12 203 THR A CA 1
ATOM 1616 C C . THR A 1 203 ? 22.719 -22.175 -30.644 1.00 89.12 203 THR A C 1
ATOM 1618 O O . THR A 1 203 ? 22.302 -21.275 -29.913 1.00 89.12 203 THR A O 1
ATOM 1621 N N . ALA A 1 204 ? 22.755 -21.990 -31.970 1.00 84.06 204 ALA A N 1
ATOM 1622 C CA . ALA A 1 204 ? 22.356 -20.724 -32.606 1.00 84.06 204 ALA A CA 1
ATOM 1623 C C . ALA A 1 204 ? 20.918 -20.280 -32.244 1.00 84.06 204 ALA A C 1
ATOM 1625 O O . ALA A 1 204 ? 20.650 -19.087 -32.066 1.00 84.06 204 ALA A O 1
ATOM 1626 N N . LYS A 1 205 ? 19.996 -21.238 -32.081 1.00 84.31 205 LYS A N 1
ATOM 1627 C CA . LYS A 1 205 ? 18.604 -20.991 -31.673 1.00 84.31 205 LYS A CA 1
ATOM 1628 C C . LYS A 1 205 ? 18.508 -20.522 -30.217 1.00 84.31 205 LYS A C 1
ATOM 1630 O O . LYS A 1 205 ? 17.750 -19.598 -29.909 1.00 84.31 205 LYS A O 1
ATOM 1635 N N . GLU A 1 206 ? 19.290 -21.124 -29.329 1.00 82.62 206 GLU A N 1
ATOM 1636 C CA . GLU A 1 206 ? 19.343 -20.754 -27.911 1.00 82.62 206 GLU A CA 1
ATOM 1637 C C . GLU A 1 206 ? 19.997 -19.388 -27.721 1.00 82.62 206 GLU A C 1
ATOM 1639 O O . GLU A 1 206 ? 19.429 -18.544 -27.032 1.00 82.62 206 GLU A O 1
ATOM 1644 N N . LYS A 1 207 ? 21.089 -19.098 -28.441 1.00 84.62 207 LYS A N 1
ATOM 1645 C CA . LYS A 1 207 ? 21.721 -17.767 -28.464 1.00 84.62 207 LYS A CA 1
ATOM 1646 C C . LYS A 1 207 ? 20.726 -16.672 -28.852 1.00 84.62 207 LYS A C 1
ATOM 1648 O O . LYS A 1 207 ? 20.651 -15.637 -28.193 1.00 84.62 207 LYS A O 1
ATOM 1653 N N . ARG A 1 208 ? 19.899 -16.905 -29.881 1.00 83.88 208 ARG A N 1
ATOM 1654 C CA . ARG A 1 208 ? 18.829 -15.966 -30.270 1.00 83.88 208 ARG A CA 1
ATOM 1655 C C . ARG A 1 208 ? 17.783 -15.796 -29.164 1.00 83.88 208 ARG A C 1
ATOM 1657 O O . ARG A 1 208 ? 17.325 -14.684 -28.920 1.00 83.88 208 ARG A O 1
ATOM 1664 N N . THR A 1 209 ? 17.420 -16.880 -28.485 1.00 84.31 209 THR A N 1
ATOM 1665 C CA . THR A 1 209 ? 16.431 -16.864 -27.397 1.00 84.31 209 THR A CA 1
ATOM 1666 C C . THR A 1 209 ? 16.944 -16.104 -26.174 1.00 84.31 209 THR A C 1
ATOM 1668 O O . THR A 1 209 ? 16.200 -15.303 -25.611 1.00 84.31 209 THR A O 1
ATOM 1671 N N . VAL A 1 210 ? 18.208 -16.301 -25.790 1.00 85.38 210 VAL A N 1
ATOM 1672 C CA . VAL A 1 210 ? 18.851 -15.579 -24.682 1.00 85.38 210 VAL A CA 1
ATOM 1673 C C . VAL A 1 210 ? 18.887 -14.081 -24.970 1.00 85.38 210 VAL A C 1
ATOM 1675 O O . VAL A 1 210 ? 18.421 -13.317 -24.133 1.00 85.38 210 VAL A O 1
ATOM 1678 N N . LYS A 1 211 ? 19.303 -13.667 -26.177 1.00 85.00 211 LYS A N 1
ATOM 1679 C CA . LYS A 1 211 ? 19.300 -12.251 -26.598 1.00 85.00 211 LYS A CA 1
ATOM 1680 C C . LYS A 1 211 ? 17.917 -11.598 -26.533 1.00 85.00 211 LYS A C 1
ATOM 1682 O O . LYS A 1 211 ? 17.788 -10.441 -26.152 1.00 85.00 211 LYS A O 1
ATOM 1687 N N . LEU A 1 212 ? 16.869 -12.325 -26.925 1.00 84.19 212 LEU A N 1
ATOM 1688 C CA . LEU A 1 212 ? 15.497 -11.812 -26.867 1.00 84.19 212 LEU A CA 1
ATOM 1689 C C . LEU A 1 212 ? 14.992 -11.709 -25.425 1.00 84.19 212 LEU A C 1
ATOM 1691 O O . LEU A 1 212 ? 14.341 -10.733 -25.057 1.00 84.19 212 LEU A O 1
ATOM 1695 N N . ARG A 1 213 ? 15.280 -12.721 -24.602 1.00 84.56 213 ARG A N 1
ATOM 1696 C CA . ARG A 1 213 ? 14.839 -12.757 -23.207 1.00 84.56 213 ARG A CA 1
ATOM 1697 C C . ARG A 1 213 ? 15.577 -11.739 -22.356 1.00 84.56 213 ARG A C 1
ATOM 1699 O O . ARG A 1 213 ? 14.925 -11.109 -21.533 1.00 84.56 213 ARG A O 1
ATOM 1706 N N . SER A 1 214 ? 16.878 -11.541 -22.572 1.00 85.31 214 SER A N 1
ATOM 1707 C CA . SER A 1 214 ? 17.724 -10.649 -21.772 1.00 85.31 214 SER A CA 1
ATOM 1708 C C . SER A 1 214 ? 17.223 -9.206 -21.742 1.00 85.31 214 SER A C 1
ATOM 1710 O O . SER A 1 214 ? 17.437 -8.534 -20.746 1.00 85.31 214 SER A O 1
ATOM 1712 N N . ALA A 1 215 ? 16.477 -8.748 -22.755 1.00 85.00 215 ALA A N 1
ATOM 1713 C CA . ALA A 1 215 ? 15.839 -7.426 -22.759 1.00 85.00 215 ALA A CA 1
ATOM 1714 C C . ALA A 1 215 ? 14.846 -7.208 -21.596 1.00 85.00 215 ALA A C 1
ATOM 1716 O O . ALA A 1 215 ? 14.568 -6.073 -21.213 1.00 85.00 215 ALA A O 1
ATOM 1717 N N . GLN A 1 216 ? 14.297 -8.287 -21.031 1.00 84.75 216 GLN A N 1
ATOM 1718 C CA . GLN A 1 216 ? 13.404 -8.238 -19.870 1.00 84.75 216 GLN A CA 1
ATOM 1719 C C . GLN A 1 216 ? 14.153 -8.329 -18.539 1.00 84.75 216 GLN A C 1
ATOM 1721 O O . GLN A 1 216 ? 13.511 -8.299 -17.490 1.00 84.75 216 GLN A O 1
ATOM 1726 N N . TYR A 1 217 ? 15.478 -8.467 -18.561 1.00 87.50 217 TYR A N 1
ATOM 1727 C CA . TYR A 1 217 ? 16.290 -8.643 -17.368 1.00 87.50 217 TYR A CA 1
ATOM 1728 C C . TYR A 1 217 ? 17.309 -7.517 -17.226 1.00 87.50 217 TYR A C 1
ATOM 1730 O O . TYR A 1 217 ? 17.767 -6.934 -18.204 1.00 87.50 217 TYR A O 1
ATOM 1738 N N . VAL A 1 218 ? 17.651 -7.208 -15.983 1.00 84.94 218 VAL A N 1
ATOM 1739 C CA . VAL A 1 218 ? 18.649 -6.204 -15.622 1.00 84.94 218 VAL A CA 1
ATOM 1740 C C . VAL A 1 218 ? 19.548 -6.806 -14.555 1.00 84.94 218 VAL A C 1
ATOM 1742 O O . VAL A 1 218 ? 19.057 -7.394 -13.591 1.00 84.94 218 VAL A O 1
ATOM 1745 N N . LEU A 1 219 ? 20.858 -6.670 -14.737 1.00 82.88 219 LEU A N 1
ATOM 1746 C CA . LEU A 1 219 ? 21.842 -7.013 -13.721 1.00 82.88 219 LEU A CA 1
ATOM 1747 C C . LEU A 1 219 ? 22.085 -5.777 -12.847 1.00 82.88 219 LEU A C 1
ATOM 1749 O O . LEU A 1 219 ? 22.410 -4.711 -13.366 1.00 82.88 219 LEU A O 1
ATOM 1753 N N . TRP A 1 220 ? 21.903 -5.910 -11.536 1.00 73.62 220 TRP A N 1
ATOM 1754 C CA . TRP A 1 220 ? 22.130 -4.837 -10.568 1.00 73.62 220 TRP A CA 1
ATOM 1755 C C . TRP A 1 220 ? 22.790 -5.411 -9.318 1.00 73.62 220 TRP A C 1
ATOM 1757 O O . TRP A 1 220 ? 22.272 -6.374 -8.759 1.00 73.62 220 TRP A O 1
ATOM 1767 N N . GLU A 1 221 ? 23.918 -4.836 -8.887 1.00 68.38 221 GLU A N 1
ATOM 1768 C CA . GLU A 1 221 ? 24.654 -5.259 -7.678 1.00 68.38 221 GLU A CA 1
ATOM 1769 C C . GLU A 1 221 ? 24.829 -6.791 -7.580 1.00 68.38 221 GLU A C 1
ATOM 1771 O O . GLU A 1 221 ? 24.509 -7.413 -6.570 1.00 68.38 221 GLU A O 1
ATOM 1776 N N . ASN A 1 222 ? 25.294 -7.422 -8.667 1.00 72.31 222 ASN A N 1
ATOM 1777 C CA . ASN A 1 222 ? 25.483 -8.879 -8.787 1.00 72.31 222 ASN A CA 1
ATOM 1778 C C . ASN A 1 222 ? 24.215 -9.742 -8.618 1.00 72.31 222 ASN A C 1
ATOM 1780 O O . ASN A 1 222 ? 24.313 -10.958 -8.471 1.00 72.31 222 ASN A O 1
ATOM 1784 N N . ALA A 1 223 ? 23.021 -9.155 -8.688 1.00 80.06 223 ALA A N 1
ATOM 1785 C CA . ALA A 1 223 ? 21.758 -9.879 -8.717 1.00 80.06 223 ALA A CA 1
ATOM 1786 C C . ALA A 1 223 ? 21.014 -9.629 -10.033 1.00 80.06 223 ALA A C 1
ATOM 1788 O O . ALA A 1 223 ? 20.988 -8.519 -10.571 1.00 80.06 223 ALA A O 1
ATOM 1789 N N . LEU A 1 224 ? 20.384 -10.679 -10.559 1.00 86.31 224 LEU A N 1
ATOM 1790 C CA . LEU A 1 224 ? 19.569 -10.578 -11.761 1.00 86.31 224 LEU A CA 1
ATOM 1791 C C . LEU A 1 224 ? 18.127 -10.232 -11.390 1.00 86.31 224 LEU A C 1
ATOM 1793 O O . LEU A 1 224 ? 17.494 -10.921 -10.592 1.00 86.31 224 LEU A O 1
ATOM 1797 N N . PHE A 1 225 ? 17.573 -9.207 -12.021 1.00 85.06 225 PHE A N 1
ATOM 1798 C CA . PHE A 1 225 ? 16.186 -8.798 -11.851 1.00 85.06 225 PHE A CA 1
ATOM 1799 C C . PHE A 1 225 ? 15.421 -8.958 -13.156 1.00 85.06 225 PHE A C 1
ATOM 1801 O O . PHE A 1 225 ? 15.921 -8.607 -14.219 1.00 85.06 225 PHE A O 1
ATOM 1808 N N . LYS A 1 226 ? 14.184 -9.447 -13.081 1.00 87.81 226 LYS A N 1
ATOM 1809 C CA . LYS A 1 226 ? 13.234 -9.441 -14.192 1.00 87.81 226 LYS A CA 1
ATOM 1810 C C . LYS A 1 226 ? 12.332 -8.216 -14.088 1.00 87.81 226 LYS A C 1
ATOM 1812 O O . LYS A 1 226 ? 11.761 -7.950 -13.033 1.00 87.81 226 LYS A O 1
ATOM 1817 N N . ARG A 1 227 ? 12.142 -7.508 -15.195 1.00 83.56 227 ARG A N 1
ATOM 1818 C CA . ARG A 1 227 ? 11.174 -6.420 -15.313 1.00 83.56 227 ARG A CA 1
ATOM 1819 C C . ARG A 1 227 ? 9.755 -6.991 -15.399 1.00 83.56 227 ARG A C 1
ATOM 1821 O O . ARG A 1 227 ? 9.427 -7.738 -16.320 1.00 83.56 227 ARG A O 1
ATOM 1828 N N . GLY A 1 228 ? 8.926 -6.656 -14.416 1.00 75.12 228 GLY A N 1
ATOM 1829 C CA . GLY A 1 228 ? 7.492 -6.924 -14.408 1.00 75.12 228 GLY A CA 1
ATOM 1830 C C . GLY A 1 228 ? 6.734 -6.017 -15.380 1.00 75.12 228 GLY A C 1
ATOM 1831 O O . GLY A 1 228 ? 7.218 -4.951 -15.768 1.00 75.12 228 GLY A O 1
ATOM 1832 N N . LEU A 1 229 ? 5.526 -6.437 -15.764 1.00 68.06 229 LEU A N 1
ATOM 1833 C CA . LEU A 1 229 ? 4.621 -5.647 -16.615 1.00 68.06 229 LEU A CA 1
ATOM 1834 C C . LEU A 1 229 ? 4.187 -4.336 -15.940 1.00 68.06 229 LEU A C 1
ATOM 1836 O O . LEU A 1 229 ? 3.929 -3.343 -16.608 1.00 68.06 229 LEU A O 1
ATOM 1840 N N . ASP A 1 230 ? 4.169 -4.325 -14.611 1.00 63.69 230 ASP A N 1
ATOM 1841 C CA . ASP A 1 230 ? 3.883 -3.181 -13.745 1.00 63.69 230 ASP A CA 1
ATOM 1842 C C . ASP A 1 230 ? 5.100 -2.261 -13.523 1.00 63.69 230 ASP A C 1
ATOM 1844 O O . ASP A 1 230 ? 5.041 -1.312 -12.739 1.00 63.69 230 ASP A O 1
ATOM 1848 N N . GLY A 1 231 ? 6.223 -2.547 -14.190 1.00 71.44 231 GLY A N 1
ATOM 1849 C CA . GLY A 1 231 ? 7.471 -1.800 -14.062 1.00 71.44 231 GLY A CA 1
ATOM 1850 C C . GLY A 1 231 ? 8.260 -2.095 -12.784 1.00 71.44 231 GLY A C 1
ATOM 1851 O O . GLY A 1 231 ? 9.265 -1.425 -12.547 1.00 71.44 231 GLY A O 1
ATOM 1852 N N . ARG A 1 232 ? 7.851 -3.077 -11.965 1.00 76.19 232 ARG A N 1
ATOM 1853 C CA . ARG A 1 232 ? 8.618 -3.505 -10.786 1.00 76.19 232 ARG A CA 1
ATOM 1854 C C . ARG A 1 232 ? 9.748 -4.447 -11.183 1.00 76.19 232 ARG A C 1
ATOM 1856 O O . ARG A 1 232 ? 9.623 -5.229 -12.122 1.00 76.19 232 ARG A O 1
ATOM 1863 N N . PHE A 1 233 ? 10.846 -4.395 -10.440 1.00 82.62 233 PHE A N 1
ATOM 1864 C CA . PHE A 1 233 ? 11.956 -5.328 -10.600 1.00 82.62 233 PHE A CA 1
ATOM 1865 C C . PHE A 1 233 ? 11.781 -6.506 -9.647 1.00 82.62 233 PHE A C 1
ATOM 1867 O O . PHE A 1 233 ? 11.691 -6.323 -8.436 1.00 82.62 233 PHE A O 1
ATOM 1874 N N . LEU A 1 234 ? 11.717 -7.711 -10.208 1.00 85.44 234 LEU A N 1
ATOM 1875 C CA . LEU A 1 234 ? 11.580 -8.954 -9.462 1.00 85.44 234 LEU A CA 1
ATOM 1876 C C . LEU A 1 234 ? 12.931 -9.660 -9.413 1.00 85.44 234 LEU A C 1
ATOM 1878 O O . LEU A 1 234 ? 13.470 -10.030 -10.457 1.00 85.44 234 LEU A O 1
ATOM 1882 N N . LYS A 1 235 ? 13.476 -9.865 -8.218 1.00 88.38 235 LYS A N 1
ATOM 1883 C CA . LYS A 1 235 ? 14.738 -10.573 -8.017 1.00 88.38 235 LYS A CA 1
ATOM 1884 C C . LYS A 1 235 ? 14.604 -12.020 -8.492 1.00 88.38 235 LYS A C 1
ATOM 1886 O O . LYS A 1 235 ? 13.722 -12.750 -8.037 1.00 88.38 235 LYS A O 1
ATOM 1891 N N . CYS A 1 236 ? 15.481 -12.429 -9.401 1.00 89.00 236 CYS A N 1
ATOM 1892 C CA . CYS A 1 236 ? 15.614 -13.819 -9.811 1.00 89.00 236 CYS A CA 1
ATOM 1893 C C . CYS A 1 236 ? 16.306 -14.594 -8.696 1.00 89.00 236 CYS A C 1
ATOM 1895 O O . CYS A 1 236 ? 17.294 -14.125 -8.134 1.00 89.00 236 CYS A O 1
ATOM 1897 N N . VAL A 1 237 ? 15.753 -15.755 -8.361 1.00 88.38 237 VAL A N 1
ATOM 1898 C CA . VAL A 1 237 ? 16.202 -16.547 -7.213 1.00 88.38 237 VAL A CA 1
ATOM 1899 C C . VAL A 1 237 ? 16.671 -17.934 -7.629 1.00 88.38 237 VAL A C 1
ATOM 1901 O O . VAL A 1 237 ? 16.109 -18.556 -8.545 1.00 88.38 237 VAL A O 1
ATOM 1904 N N . ASP A 1 238 ? 17.694 -18.412 -6.928 1.00 86.75 238 ASP A N 1
ATOM 1905 C 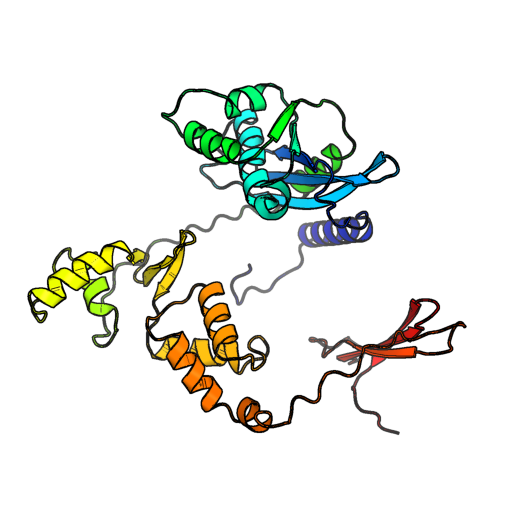CA . ASP A 1 238 ? 18.235 -19.764 -7.056 1.00 86.75 238 ASP A CA 1
ATOM 1906 C C . ASP A 1 238 ? 17.293 -20.818 -6.432 1.00 86.75 238 ASP A C 1
ATOM 1908 O O . ASP A 1 238 ? 16.305 -20.493 -5.768 1.00 86.75 238 ASP A O 1
ATOM 1912 N N . LYS A 1 239 ? 17.580 -22.108 -6.645 1.00 87.62 239 LYS A N 1
ATOM 1913 C CA . LYS A 1 239 ? 16.739 -23.207 -6.134 1.00 87.62 239 LYS A CA 1
ATOM 1914 C C . LYS A 1 239 ? 16.676 -23.271 -4.602 1.00 87.62 239 LYS A C 1
ATOM 1916 O O . LYS A 1 239 ? 15.655 -23.689 -4.052 1.00 87.62 239 LYS A O 1
ATOM 1921 N N . GLU A 1 240 ? 17.736 -22.885 -3.899 1.00 87.00 240 GLU A N 1
ATOM 1922 C CA . GLU A 1 240 ? 17.770 -22.915 -2.436 1.00 87.00 240 GLU A CA 1
ATOM 1923 C C . GLU A 1 240 ? 16.890 -21.800 -1.849 1.00 87.00 240 GLU A C 1
ATOM 1925 O O . GLU A 1 240 ? 16.079 -22.033 -0.947 1.00 87.00 240 GLU A O 1
ATOM 1930 N N . GLN A 1 241 ? 16.993 -20.599 -2.412 1.00 85.12 241 GLN A N 1
ATOM 1931 C CA . GLN A 1 241 ? 16.172 -19.435 -2.106 1.00 85.12 241 GLN A CA 1
ATOM 1932 C C . GLN A 1 241 ? 14.700 -19.686 -2.433 1.00 85.12 241 GLN A C 1
ATOM 1934 O O . GLN A 1 241 ? 13.842 -19.333 -1.627 1.00 85.12 241 GLN A O 1
ATOM 1939 N N . GLN A 1 242 ? 14.391 -20.344 -3.556 1.00 90.69 242 GLN A N 1
ATOM 1940 C CA . GLN A 1 242 ? 13.021 -20.748 -3.902 1.00 90.69 242 GLN A CA 1
ATOM 1941 C C . GLN A 1 242 ? 12.378 -21.567 -2.779 1.00 90.69 242 GLN A C 1
ATOM 1943 O O . GLN A 1 242 ? 11.266 -21.259 -2.354 1.00 90.69 242 GLN A O 1
ATOM 1948 N N . ARG A 1 243 ? 13.093 -22.567 -2.241 1.00 89.56 243 ARG A N 1
ATOM 1949 C CA . ARG A 1 243 ? 12.609 -23.396 -1.126 1.00 89.56 243 ARG A CA 1
ATOM 1950 C C . ARG A 1 243 ? 12.375 -22.571 0.141 1.00 89.56 243 ARG A C 1
ATOM 1952 O O . ARG A 1 243 ? 11.344 -22.731 0.790 1.00 89.56 243 ARG A O 1
ATOM 1959 N N . LYS A 1 244 ? 13.314 -21.681 0.483 1.00 89.19 244 LYS A N 1
ATOM 1960 C CA . LYS A 1 244 ? 13.189 -20.785 1.648 1.00 89.19 244 LYS A CA 1
ATOM 1961 C C . LYS A 1 244 ? 11.978 -19.858 1.510 1.00 89.19 244 LYS A C 1
ATOM 1963 O O . LYS A 1 244 ? 11.228 -19.702 2.466 1.00 89.19 244 LYS A O 1
ATOM 1968 N N . LEU A 1 245 ? 11.760 -19.291 0.323 1.00 88.44 245 LEU A N 1
ATOM 1969 C CA . LEU A 1 245 ? 10.623 -18.414 0.036 1.00 88.44 245 LEU A CA 1
ATOM 1970 C C . LEU A 1 245 ? 9.292 -19.165 0.068 1.00 88.44 245 LEU A C 1
ATOM 1972 O O . LEU A 1 245 ? 8.341 -18.667 0.658 1.00 88.44 245 LEU A O 1
ATOM 1976 N N . LEU A 1 246 ? 9.215 -20.361 -0.519 1.00 90.12 246 LEU A N 1
ATOM 1977 C CA . LEU A 1 246 ? 8.003 -21.180 -0.460 1.00 90.12 246 LEU A CA 1
ATOM 1978 C C . LEU A 1 246 ? 7.628 -21.508 0.987 1.00 90.12 246 LEU A C 1
ATOM 1980 O O . LEU A 1 246 ? 6.484 -21.292 1.371 1.00 90.12 246 LEU A O 1
ATOM 1984 N N . SER A 1 247 ? 8.602 -21.911 1.805 1.00 88.38 247 SER A N 1
ATOM 1985 C CA . SER A 1 247 ? 8.363 -22.174 3.225 1.00 88.38 247 SER A CA 1
ATOM 1986 C C . SER A 1 247 ? 7.947 -20.910 3.992 1.00 88.38 247 SER A C 1
ATOM 1988 O O . SER A 1 247 ? 6.947 -20.915 4.704 1.00 88.38 247 SER A O 1
ATOM 1990 N N . ALA A 1 248 ? 8.632 -19.781 3.787 1.00 85.19 248 ALA A N 1
ATOM 1991 C CA . ALA A 1 248 ? 8.305 -18.519 4.457 1.00 85.19 248 ALA A CA 1
ATOM 1992 C C . ALA A 1 248 ? 6.915 -17.965 4.087 1.00 85.19 248 ALA A C 1
ATOM 1994 O O . ALA A 1 248 ? 6.200 -17.444 4.942 1.00 85.19 248 ALA A O 1
ATOM 1995 N N . PHE A 1 249 ? 6.512 -18.076 2.819 1.00 83.88 249 PHE A N 1
ATOM 1996 C CA . PHE A 1 249 ? 5.238 -17.540 2.325 1.00 83.88 249 PHE A CA 1
ATOM 1997 C C . PHE A 1 249 ? 4.078 -18.548 2.350 1.00 83.88 249 PHE A C 1
ATOM 1999 O O . PHE A 1 249 ? 2.957 -18.165 2.001 1.00 83.88 249 PHE A O 1
ATOM 2006 N N . HIS A 1 250 ? 4.310 -19.797 2.766 1.00 87.56 250 HIS A N 1
ATOM 2007 C CA . HIS A 1 250 ? 3.268 -20.815 2.934 1.00 87.56 250 HIS A CA 1
ATOM 2008 C C . HIS A 1 250 ? 3.188 -21.358 4.368 1.00 87.56 250 HIS A C 1
ATOM 2010 O O . HIS A 1 250 ? 2.133 -21.233 4.986 1.00 87.56 250 HIS A O 1
ATOM 2016 N N . ASP A 1 251 ? 4.289 -21.904 4.893 1.00 81.44 251 ASP A N 1
ATOM 2017 C CA . ASP A 1 251 ? 4.319 -22.675 6.147 1.00 81.44 251 ASP A CA 1
ATOM 2018 C C . ASP A 1 251 ? 4.347 -21.780 7.399 1.00 81.44 251 ASP A C 1
ATOM 2020 O O . ASP A 1 251 ? 3.894 -22.173 8.469 1.00 81.44 251 ASP A O 1
ATOM 2024 N N . GLN A 1 252 ? 4.932 -20.583 7.298 1.00 76.88 252 GLN A N 1
ATOM 2025 C CA . GLN A 1 252 ? 5.131 -19.703 8.455 1.00 76.88 252 GLN A CA 1
ATOM 2026 C C . GLN A 1 252 ? 3.887 -18.859 8.778 1.00 76.88 252 GLN A C 1
ATOM 2028 O O . GLN A 1 252 ? 2.948 -18.771 7.988 1.00 76.88 252 GLN A O 1
ATOM 2033 N N . ALA A 1 253 ? 3.898 -18.164 9.922 1.00 65.12 253 ALA A N 1
ATOM 2034 C CA . ALA A 1 253 ? 2.780 -17.334 10.393 1.00 65.12 253 ALA A CA 1
ATOM 2035 C C . ALA A 1 253 ? 2.297 -16.291 9.359 1.00 65.12 253 ALA A C 1
ATOM 2037 O O . ALA A 1 253 ? 1.100 -16.075 9.196 1.00 65.12 253 ALA A O 1
ATOM 2038 N N . CYS A 1 254 ? 3.213 -15.693 8.590 1.00 58.16 254 CYS A N 1
ATOM 2039 C CA . CYS A 1 254 ? 2.881 -14.767 7.495 1.00 58.16 254 CYS A CA 1
ATOM 2040 C C . CYS A 1 254 ? 2.337 -15.483 6.235 1.00 58.16 254 CYS A C 1
ATOM 2042 O O . CYS A 1 254 ? 1.694 -14.878 5.362 1.00 58.16 254 CYS A O 1
ATOM 2044 N N . GLY A 1 255 ? 2.636 -16.778 6.126 1.00 69.19 255 GLY A N 1
ATOM 2045 C CA . GLY A 1 255 ? 2.291 -17.670 5.033 1.00 69.19 255 GLY A CA 1
ATOM 2046 C C . GLY A 1 255 ? 0.896 -18.265 5.149 1.00 69.19 255 GLY A C 1
ATOM 2047 O O . GLY A 1 255 ? 0.217 -18.310 4.137 1.00 69.19 255 GLY A O 1
ATOM 2048 N N . GLY A 1 256 ? 0.422 -18.614 6.346 1.00 80.00 256 GLY A N 1
ATOM 2049 C CA . GLY A 1 256 ? -0.988 -18.915 6.637 1.00 80.00 256 GLY A CA 1
ATOM 2050 C C . GLY A 1 256 ? -1.641 -20.028 5.804 1.00 80.00 256 GLY A C 1
ATOM 2051 O O . GLY A 1 256 ? -2.861 -20.020 5.671 1.00 80.00 256 GLY A O 1
ATOM 2052 N N . HIS A 1 257 ? -0.865 -20.941 5.208 1.00 86.25 257 HIS A N 1
ATOM 2053 C CA . HIS A 1 257 ? -1.370 -22.081 4.430 1.00 86.25 257 HIS A CA 1
ATOM 2054 C C . HIS A 1 257 ? -2.368 -21.728 3.305 1.00 86.25 257 HIS A C 1
ATOM 2056 O O . HIS A 1 257 ? -3.265 -22.510 2.982 1.00 86.25 257 HIS A O 1
ATOM 2062 N N . TYR A 1 258 ? -2.225 -20.554 2.674 1.00 81.81 258 TYR A N 1
ATOM 2063 C CA . TYR A 1 258 ? -3.085 -20.182 1.541 1.00 81.81 258 TYR A CA 1
ATOM 2064 C C . TYR A 1 258 ? -2.879 -21.108 0.332 1.00 81.81 258 TYR A C 1
ATOM 2066 O O . TYR A 1 258 ? -1.883 -21.826 0.223 1.00 81.81 258 TYR A O 1
ATOM 2074 N N . SER A 1 259 ? -3.820 -21.047 -0.616 1.00 86.06 259 SER A N 1
ATOM 2075 C CA . SER A 1 259 ? -3.735 -21.798 -1.869 1.00 86.06 259 SER A CA 1
ATOM 2076 C C . SER A 1 259 ? -2.450 -21.491 -2.644 1.00 86.06 259 SER A C 1
ATOM 2078 O O . SER A 1 259 ? -1.888 -20.395 -2.565 1.00 86.06 259 SER A O 1
ATOM 2080 N N . SER A 1 260 ? -2.028 -22.444 -3.475 1.00 89.94 260 SER A N 1
ATOM 2081 C CA . SER A 1 260 ? -0.814 -22.343 -4.292 1.00 89.94 260 SER A CA 1
ATOM 2082 C C . SER A 1 260 ? -0.763 -21.076 -5.154 1.00 89.94 260 SER A C 1
ATOM 2084 O O . SER A 1 260 ? 0.290 -20.447 -5.279 1.00 89.94 260 SER A O 1
ATOM 2086 N N . THR A 1 261 ? -1.905 -20.641 -5.693 1.00 88.69 261 THR A N 1
ATOM 2087 C CA . THR A 1 261 ? -2.028 -19.395 -6.463 1.00 88.69 261 THR A CA 1
ATOM 2088 C C . THR A 1 261 ? -1.818 -18.153 -5.603 1.00 88.69 261 THR A C 1
ATOM 2090 O O . THR A 1 261 ? -1.157 -17.211 -6.041 1.00 88.69 261 THR A O 1
ATOM 2093 N N . VAL A 1 262 ? -2.345 -18.127 -4.379 1.00 86.12 262 VAL A N 1
ATOM 2094 C CA . VAL A 1 262 ? -2.157 -17.005 -3.450 1.00 86.12 262 VAL A CA 1
ATOM 2095 C C . VAL A 1 262 ? -0.710 -16.949 -2.971 1.00 86.12 262 VAL A C 1
ATOM 2097 O O . VAL A 1 262 ? -0.119 -15.870 -2.978 1.00 86.12 262 VAL A O 1
ATOM 2100 N N . THR A 1 263 ? -0.109 -18.091 -2.632 1.00 87.56 263 THR A N 1
ATOM 2101 C CA . THR A 1 263 ? 1.310 -18.183 -2.258 1.00 87.56 263 THR A CA 1
ATOM 2102 C C . THR A 1 263 ? 2.216 -17.668 -3.378 1.00 87.56 263 THR A C 1
ATOM 2104 O O . THR A 1 263 ? 3.062 -16.810 -3.131 1.00 87.56 263 THR A O 1
ATOM 2107 N N . ALA A 1 264 ? 1.996 -18.093 -4.627 1.00 90.25 264 ALA A N 1
ATOM 2108 C CA . ALA A 1 264 ? 2.760 -17.598 -5.773 1.00 90.25 264 ALA A CA 1
ATOM 2109 C C . ALA A 1 264 ? 2.628 -16.073 -5.950 1.00 90.25 264 ALA A C 1
ATOM 2111 O O . ALA A 1 264 ? 3.627 -15.372 -6.116 1.00 90.25 264 ALA A O 1
ATOM 2112 N N . HIS A 1 265 ? 1.414 -15.524 -5.842 1.00 86.38 265 HIS A N 1
ATOM 2113 C CA . HIS A 1 265 ? 1.211 -14.076 -5.930 1.00 86.38 265 HIS A CA 1
ATOM 2114 C C . HIS A 1 265 ? 1.830 -13.302 -4.762 1.00 86.38 265 HIS A C 1
ATOM 2116 O O . HIS A 1 265 ? 2.321 -12.194 -4.971 1.00 86.38 265 HIS A O 1
ATOM 2122 N N . LYS A 1 266 ? 1.838 -13.854 -3.544 1.00 83.69 266 LYS A N 1
ATOM 2123 C CA . LYS A 1 266 ? 2.541 -13.248 -2.404 1.00 83.69 266 LYS A CA 1
ATOM 2124 C C . LYS A 1 266 ? 4.040 -13.145 -2.669 1.00 83.69 266 LYS A C 1
ATOM 2126 O O . LYS A 1 266 ? 4.617 -12.093 -2.423 1.00 83.69 266 LYS A O 1
ATOM 2131 N N . ILE A 1 267 ? 4.641 -14.190 -3.234 1.00 85.31 267 ILE A N 1
ATOM 2132 C CA . ILE A 1 267 ? 6.064 -14.211 -3.596 1.00 85.31 267 ILE A CA 1
ATOM 2133 C C . ILE A 1 267 ? 6.372 -13.159 -4.675 1.00 85.31 267 ILE A C 1
ATOM 2135 O O . ILE A 1 267 ? 7.334 -12.403 -4.533 1.00 85.31 267 ILE A O 1
ATOM 2139 N N . LEU A 1 268 ? 5.513 -13.029 -5.696 1.00 84.94 268 LEU A N 1
ATOM 2140 C CA . LEU A 1 268 ? 5.630 -11.965 -6.705 1.00 84.94 268 LEU A CA 1
ATOM 2141 C C . LEU A 1 268 ? 5.503 -10.567 -6.085 1.00 84.94 268 LEU A C 1
ATOM 2143 O O . LEU A 1 268 ? 6.302 -9.684 -6.386 1.00 84.94 268 LEU A O 1
ATOM 2147 N N . ARG A 1 269 ? 4.531 -10.358 -5.186 1.00 80.19 269 ARG A N 1
ATOM 2148 C CA . ARG A 1 269 ? 4.353 -9.088 -4.455 1.00 80.19 269 ARG A CA 1
ATOM 2149 C C . ARG A 1 269 ? 5.528 -8.779 -3.530 1.00 80.19 269 ARG A C 1
ATOM 2151 O O . ARG A 1 269 ? 5.852 -7.609 -3.356 1.00 80.19 269 ARG A O 1
ATOM 2158 N N . GLY A 1 270 ? 6.168 -9.813 -2.989 1.00 78.06 270 GLY A N 1
ATOM 2159 C CA . GLY A 1 270 ? 7.412 -9.728 -2.228 1.00 78.06 270 GLY A CA 1
ATOM 2160 C C . GLY A 1 270 ? 8.640 -9.396 -3.080 1.00 78.06 270 GLY A C 1
ATOM 2161 O O . GLY A 1 270 ? 9.707 -9.172 -2.521 1.00 78.06 270 GLY A O 1
ATOM 2162 N N . GLY A 1 271 ? 8.497 -9.334 -4.408 1.00 83.50 271 GLY A N 1
ATOM 2163 C CA . GLY A 1 271 ? 9.559 -8.920 -5.318 1.00 83.50 271 GLY A CA 1
ATOM 2164 C C . GLY A 1 271 ? 10.464 -10.054 -5.793 1.00 83.50 271 GLY A C 1
ATOM 2165 O O . GLY A 1 271 ? 11.577 -9.772 -6.223 1.00 83.50 271 GLY A O 1
ATOM 2166 N N . TYR A 1 272 ? 10.026 -11.316 -5.740 1.00 88.25 272 TYR A N 1
ATOM 2167 C CA . TYR A 1 272 ? 10.826 -12.475 -6.161 1.00 88.25 272 TYR A CA 1
ATOM 2168 C C . TYR A 1 272 ? 10.230 -13.174 -7.384 1.00 88.25 272 TYR A C 1
ATOM 2170 O O . TYR A 1 272 ? 9.013 -13.188 -7.574 1.00 88.25 272 TYR A O 1
ATOM 2178 N N . TYR A 1 273 ? 11.079 -13.779 -8.217 1.00 90.12 273 TYR A N 1
ATOM 2179 C CA . TYR A 1 273 ? 10.653 -14.436 -9.450 1.00 90.12 273 TYR A CA 1
ATOM 2180 C C . TYR A 1 273 ? 11.514 -15.639 -9.845 1.00 90.12 273 TYR A C 1
ATOM 2182 O O . TYR A 1 273 ? 12.741 -15.613 -9.781 1.00 90.12 273 TYR A O 1
ATOM 2190 N N . TRP A 1 274 ? 10.847 -16.670 -10.364 1.00 93.19 274 TRP A N 1
ATOM 2191 C CA . TRP A 1 274 ? 11.447 -17.722 -11.180 1.00 93.19 274 TRP A CA 1
ATOM 2192 C C . TRP A 1 274 ? 10.397 -18.300 -12.150 1.00 93.19 274 TRP A C 1
ATOM 2194 O O . TRP A 1 274 ? 9.197 -18.195 -11.880 1.00 93.19 274 TRP A O 1
ATOM 2204 N N . PRO A 1 275 ? 10.792 -18.905 -13.289 1.00 90.38 275 PRO A N 1
ATOM 2205 C CA . PRO A 1 275 ? 9.859 -19.295 -14.349 1.00 90.38 275 PRO A CA 1
ATOM 2206 C C . PRO A 1 275 ? 8.809 -20.322 -13.919 1.00 90.38 275 PRO A C 1
ATOM 2208 O O . PRO A 1 275 ? 7.684 -20.289 -14.408 1.00 90.38 275 PRO A O 1
ATOM 2211 N N . SER A 1 276 ? 9.165 -21.236 -13.015 1.00 92.88 276 SER A N 1
ATOM 2212 C CA . SER A 1 276 ? 8.291 -22.317 -12.553 1.00 92.88 276 SER A CA 1
ATOM 2213 C C . SER A 1 276 ? 7.527 -22.009 -11.264 1.00 92.88 276 SER A C 1
ATOM 2215 O O . SER A 1 276 ? 6.892 -22.915 -10.730 1.00 92.88 276 SER A O 1
ATOM 2217 N N . LEU A 1 277 ? 7.507 -20.751 -10.805 1.00 92.88 277 LEU A N 1
ATOM 2218 C CA . LEU A 1 277 ? 6.913 -20.325 -9.529 1.00 92.88 277 LEU A CA 1
ATOM 2219 C C . LEU A 1 277 ? 5.544 -20.940 -9.228 1.00 92.88 277 LEU A C 1
ATOM 2221 O O . LEU A 1 277 ? 5.376 -21.574 -8.193 1.00 92.88 277 LEU A O 1
ATOM 2225 N N . PHE A 1 278 ? 4.573 -20.797 -10.129 1.00 93.31 278 PHE A N 1
ATOM 2226 C CA . PHE A 1 278 ? 3.217 -21.308 -9.898 1.00 93.31 278 PHE A CA 1
ATOM 2227 C C . PHE A 1 278 ? 3.170 -22.836 -9.787 1.00 93.31 278 PHE A C 1
ATOM 2229 O O . PHE A 1 278 ? 2.452 -23.382 -8.952 1.00 93.31 278 PHE A O 1
ATOM 2236 N N . ARG A 1 279 ? 3.968 -23.534 -10.602 1.00 95.56 279 ARG A N 1
ATOM 2237 C CA . ARG A 1 279 ? 4.058 -24.997 -10.578 1.00 95.56 279 ARG A CA 1
ATOM 2238 C C . ARG A 1 279 ? 4.730 -25.485 -9.299 1.00 95.56 279 ARG A C 1
ATOM 2240 O O . ARG A 1 279 ? 4.278 -26.462 -8.711 1.00 95.56 279 ARG A O 1
ATOM 2247 N N . ASP A 1 280 ? 5.798 -24.818 -8.882 1.00 94.31 280 ASP A N 1
ATOM 2248 C CA . ASP A 1 280 ? 6.547 -25.189 -7.685 1.00 94.31 280 ASP A CA 1
ATOM 2249 C C . ASP A 1 280 ? 5.743 -24.873 -6.420 1.00 94.31 280 ASP A C 1
ATOM 2251 O O . ASP A 1 280 ? 5.722 -25.689 -5.504 1.00 94.31 280 ASP A O 1
ATOM 2255 N N . ALA A 1 281 ? 4.989 -23.767 -6.410 1.00 93.75 281 ALA A N 1
ATOM 2256 C CA . ALA A 1 281 ? 4.022 -23.461 -5.361 1.00 93.75 281 ALA A CA 1
ATOM 2257 C C . ALA A 1 281 ? 2.920 -24.525 -5.273 1.00 93.75 281 ALA A C 1
ATOM 2259 O O . ALA A 1 281 ? 2.616 -24.972 -4.175 1.00 93.75 281 ALA A O 1
ATOM 2260 N N . SER A 1 282 ? 2.362 -24.988 -6.401 1.00 94.06 282 SER A N 1
ATOM 2261 C CA . SER A 1 282 ? 1.390 -26.096 -6.390 1.00 94.06 282 SER A CA 1
ATOM 2262 C C . SER A 1 282 ? 1.982 -27.345 -5.755 1.00 94.06 282 SER A C 1
ATOM 2264 O O . SER A 1 282 ? 1.460 -27.826 -4.759 1.00 94.06 282 SER A O 1
ATOM 2266 N N . LYS A 1 283 ? 3.145 -27.791 -6.246 1.00 94.81 283 LYS A N 1
ATOM 2267 C CA . LYS A 1 283 ? 3.841 -28.963 -5.701 1.00 94.81 283 LYS A CA 1
ATOM 2268 C C . LYS A 1 283 ? 4.190 -28.825 -4.219 1.00 94.81 283 LYS A C 1
ATOM 2270 O O . LYS A 1 283 ? 4.320 -29.840 -3.543 1.00 94.81 283 LYS A O 1
ATOM 2275 N N . TRP A 1 284 ? 4.413 -27.604 -3.734 1.00 94.50 284 TRP A N 1
ATOM 2276 C CA . TRP A 1 284 ? 4.674 -27.337 -2.322 1.00 94.50 284 TRP A CA 1
ATOM 2277 C C . TRP A 1 284 ? 3.415 -27.531 -1.476 1.00 94.50 284 TRP A C 1
ATOM 2279 O O . TRP A 1 284 ? 3.443 -28.289 -0.512 1.00 94.50 284 TRP A O 1
ATOM 2289 N N . VAL A 1 285 ? 2.300 -26.915 -1.881 1.00 90.94 285 VAL A N 1
ATOM 2290 C CA . VAL A 1 285 ? 1.002 -27.046 -1.197 1.00 90.94 285 VAL A CA 1
ATOM 2291 C C . VAL A 1 285 ? 0.485 -28.487 -1.243 1.00 90.94 285 VAL A C 1
ATOM 2293 O O . VAL A 1 285 ? -0.029 -28.990 -0.246 1.00 90.94 285 VAL A O 1
ATOM 2296 N N . ASP A 1 286 ? 0.689 -29.186 -2.360 1.00 90.12 286 ASP A N 1
ATOM 2297 C CA . ASP A 1 286 ? 0.308 -30.595 -2.521 1.00 90.12 286 ASP A CA 1
ATOM 2298 C C . ASP A 1 286 ? 1.055 -31.517 -1.537 1.00 90.12 286 ASP A C 1
ATOM 2300 O O . ASP A 1 286 ? 0.537 -32.553 -1.131 1.00 90.12 286 ASP A O 1
ATOM 2304 N N . LYS A 1 287 ? 2.263 -31.126 -1.110 1.00 92.31 287 LYS A N 1
ATOM 2305 C CA . LYS A 1 287 ? 3.063 -31.840 -0.101 1.00 92.31 287 LYS A CA 1
ATOM 2306 C C . LYS A 1 287 ? 2.795 -31.383 1.334 1.00 92.31 287 LYS A C 1
ATOM 2308 O O . LYS A 1 287 ? 3.297 -32.012 2.261 1.00 92.31 287 LYS A O 1
ATOM 2313 N N . CYS A 1 288 ? 2.070 -30.284 1.533 1.00 90.94 288 CYS A N 1
ATOM 2314 C CA . CYS A 1 288 ? 1.841 -29.716 2.855 1.00 90.94 288 CYS A CA 1
ATOM 2315 C C . CYS A 1 288 ? 0.775 -30.518 3.610 1.00 90.94 288 CYS A C 1
ATOM 2317 O O . CYS A 1 288 ? -0.409 -30.439 3.286 1.00 90.94 288 CYS A O 1
ATOM 2319 N N . GLU A 1 289 ? 1.184 -31.247 4.649 1.00 89.25 289 GLU A N 1
ATOM 2320 C CA . GLU A 1 289 ? 0.295 -32.076 5.474 1.00 89.25 289 GLU A CA 1
ATOM 2321 C C . GLU A 1 289 ? -0.886 -31.284 6.052 1.00 89.25 289 GLU A C 1
ATOM 2323 O O . GLU A 1 289 ? -2.031 -31.731 5.969 1.00 89.25 289 GLU A O 1
ATOM 2328 N N . ALA A 1 290 ? -0.630 -30.071 6.558 1.00 86.31 290 ALA A N 1
ATOM 2329 C CA . ALA A 1 290 ? -1.672 -29.197 7.086 1.00 86.31 290 ALA A CA 1
ATOM 2330 C C . ALA A 1 290 ? -2.737 -28.906 6.020 1.00 86.31 290 ALA A C 1
ATOM 2332 O O . ALA A 1 290 ? -3.919 -29.110 6.270 1.00 86.31 290 ALA A O 1
ATOM 2333 N N . CYS A 1 291 ? -2.336 -28.514 4.806 1.00 86.62 291 CYS A N 1
ATOM 2334 C CA . CYS A 1 291 ? -3.281 -28.282 3.714 1.00 86.62 291 CYS A CA 1
ATOM 2335 C C . CYS A 1 291 ? -4.025 -29.561 3.319 1.00 86.62 291 CYS A C 1
ATOM 2337 O O . CYS A 1 291 ? -5.249 -29.526 3.207 1.00 86.62 291 CYS A O 1
ATOM 2339 N N . GLN A 1 292 ? -3.320 -30.684 3.154 1.00 87.62 292 GLN A N 1
ATOM 2340 C CA . GLN A 1 292 ? -3.929 -31.952 2.738 1.00 87.62 292 GLN A CA 1
ATOM 2341 C C . GLN A 1 292 ? -4.945 -32.482 3.758 1.00 87.62 292 GLN A C 1
ATOM 2343 O O . GLN A 1 292 ? -5.964 -33.040 3.366 1.00 87.62 292 GLN A O 1
ATOM 2348 N N . THR A 1 293 ? -4.738 -32.226 5.051 1.00 82.50 293 THR A N 1
ATOM 2349 C CA . THR A 1 293 ? -5.673 -32.618 6.121 1.00 82.50 293 THR A CA 1
ATOM 2350 C C . THR A 1 293 ? -7.041 -31.930 5.994 1.00 82.50 293 THR A C 1
ATOM 2352 O O . THR A 1 293 ? -8.066 -32.493 6.380 1.00 82.50 293 THR A O 1
ATOM 2355 N N . PHE A 1 294 ? -7.088 -30.714 5.438 1.00 70.88 294 PHE A N 1
ATOM 2356 C CA . PHE A 1 294 ? -8.333 -29.958 5.239 1.00 70.88 294 PHE A CA 1
ATOM 2357 C C . PHE A 1 294 ? -8.927 -30.107 3.830 1.00 70.88 294 PHE A C 1
ATOM 2359 O O . PHE A 1 294 ? -10.074 -29.706 3.603 1.00 70.88 294 PHE A O 1
ATOM 2366 N N . VAL A 1 295 ? -8.186 -30.693 2.885 1.00 66.25 295 VAL A N 1
ATOM 2367 C CA . VAL A 1 295 ? -8.677 -30.993 1.535 1.00 66.25 295 VAL A CA 1
ATOM 2368 C C . VAL A 1 295 ? -9.691 -32.138 1.620 1.00 66.25 295 VAL A C 1
ATOM 2370 O O . VAL A 1 295 ? -9.399 -33.212 2.128 1.00 66.25 295 VAL A O 1
ATOM 2373 N N . GLY A 1 296 ? -10.909 -31.907 1.121 1.00 61.25 296 GLY A N 1
ATOM 2374 C CA . GLY A 1 296 ? -11.958 -32.933 1.048 1.00 61.25 296 GLY A CA 1
ATOM 2375 C C . GLY A 1 296 ? -13.094 -32.796 2.062 1.00 61.25 296 GLY A C 1
ATOM 2376 O O . GLY A 1 296 ? -14.070 -33.537 1.962 1.00 61.25 296 GLY A O 1
ATOM 2377 N N . ARG A 1 297 ? -13.060 -31.814 2.978 1.00 59.97 297 ARG A N 1
ATOM 2378 C CA . ARG A 1 297 ? -14.294 -31.434 3.684 1.00 59.97 297 ARG A CA 1
ATOM 2379 C C . ARG A 1 297 ? -15.258 -30.835 2.657 1.00 59.97 297 ARG A C 1
ATOM 2381 O O . ARG A 1 297 ? -14.869 -29.880 1.976 1.00 59.97 297 ARG A O 1
ATOM 2388 N N . PRO A 1 298 ? -16.483 -31.370 2.501 1.00 55.09 298 PRO A N 1
ATOM 2389 C CA . PRO A 1 298 ? -17.452 -30.767 1.604 1.00 55.09 298 PRO A CA 1
ATOM 2390 C C . PRO A 1 298 ? -17.622 -29.308 2.017 1.00 55.09 298 PRO A C 1
ATOM 2392 O O . PRO A 1 298 ? -17.864 -29.010 3.189 1.00 55.09 298 PRO A O 1
ATOM 2395 N N . LYS A 1 299 ? -17.461 -28.394 1.055 1.00 58.69 299 LYS A N 1
ATOM 2396 C CA . LYS A 1 299 ? -17.898 -27.010 1.218 1.00 58.69 299 LYS A CA 1
ATOM 2397 C C . LYS A 1 299 ? -19.417 -27.057 1.313 1.00 58.69 299 LYS A C 1
ATOM 2399 O O . LYS A 1 299 ? -20.105 -26.921 0.305 1.00 58.69 299 LYS A O 1
ATOM 2404 N N . LEU A 1 300 ? -19.934 -27.332 2.509 1.00 62.75 300 LEU A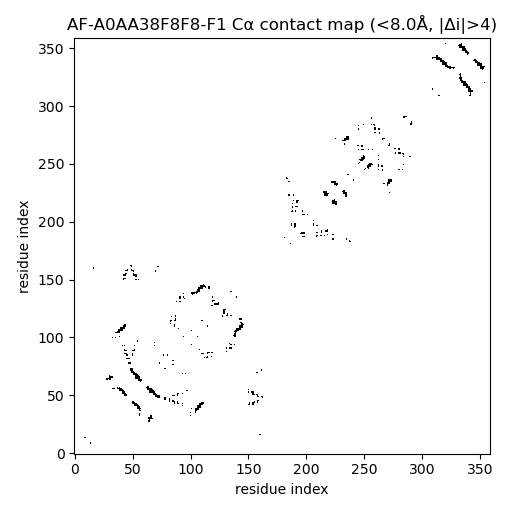 N 1
ATOM 2405 C CA . LEU A 1 300 ? -21.322 -27.050 2.831 1.00 62.75 300 LEU A CA 1
ATOM 2406 C C . LEU A 1 300 ? -21.552 -25.600 2.413 1.00 62.75 300 LEU A C 1
ATOM 2408 O O . LEU A 1 300 ? -20.719 -24.735 2.706 1.00 62.75 300 LEU A O 1
ATOM 2412 N N . ALA A 1 301 ? -22.619 -25.357 1.652 1.00 67.75 301 ALA A N 1
ATOM 2413 C CA . ALA A 1 301 ? -22.989 -23.999 1.300 1.00 67.75 301 ALA A CA 1
ATOM 2414 C C . ALA A 1 301 ? -23.019 -23.184 2.596 1.00 67.75 301 ALA A C 1
ATOM 2416 O O . ALA A 1 301 ? -23.606 -23.633 3.585 1.00 67.75 301 ALA A O 1
ATOM 2417 N N . SER A 1 302 ? -22.327 -22.041 2.608 1.00 64.94 302 SER A N 1
ATOM 2418 C CA . SER A 1 302 ? -22.377 -21.146 3.760 1.00 64.94 302 SER A CA 1
ATOM 2419 C C . SER A 1 302 ? -23.845 -20.900 4.069 1.00 64.94 302 SER A C 1
ATOM 2421 O O . SER A 1 302 ? -24.596 -20.488 3.182 1.00 64.94 302 SER A O 1
ATOM 2423 N N . LEU A 1 303 ? -24.261 -21.189 5.302 1.00 76.81 303 LEU A N 1
ATOM 2424 C CA . LEU A 1 303 ? -25.599 -20.824 5.737 1.00 76.81 303 LEU A CA 1
ATOM 2425 C C . LEU A 1 303 ? -25.769 -19.311 5.524 1.00 76.81 303 LEU A C 1
ATOM 2427 O O . LEU A 1 303 ? -24.791 -18.565 5.671 1.00 76.81 303 LEU A O 1
ATOM 2431 N N . PRO A 1 304 ? -26.971 -18.848 5.141 1.00 80.12 304 PRO A N 1
ATOM 2432 C CA . PRO A 1 304 ? -27.224 -17.424 4.998 1.00 80.12 304 PRO A CA 1
ATOM 2433 C C . PRO A 1 304 ? -26.882 -16.726 6.316 1.00 80.12 304 PRO A C 1
ATOM 2435 O O . PRO A 1 304 ? -27.336 -17.151 7.383 1.00 80.12 304 PRO A O 1
ATOM 2438 N N . LEU A 1 305 ? -26.053 -15.681 6.237 1.00 81.94 305 LEU A N 1
ATOM 2439 C CA . LEU A 1 305 ? -25.696 -14.864 7.391 1.00 81.94 305 LEU A CA 1
ATOM 2440 C C . LEU A 1 305 ? -26.983 -14.256 7.951 1.00 81.94 305 LEU A C 1
ATOM 2442 O O . LEU A 1 305 ? -27.664 -13.495 7.265 1.00 81.94 305 LEU A O 1
ATOM 2446 N N . LYS A 1 306 ? -27.330 -14.617 9.185 1.00 80.81 306 LYS A N 1
ATOM 2447 C CA . LYS A 1 306 ? -28.424 -13.978 9.911 1.00 80.81 306 LYS A CA 1
ATOM 2448 C C . LYS A 1 306 ? -27.837 -12.845 10.751 1.00 80.81 306 LYS A C 1
ATOM 2450 O O . LYS A 1 306 ? -26.832 -13.083 11.424 1.00 80.81 306 LYS A O 1
ATOM 2455 N N . PRO A 1 307 ? -28.422 -11.637 10.720 1.00 78.19 307 PRO A N 1
ATOM 2456 C CA . PRO A 1 307 ? -28.004 -10.581 11.627 1.00 78.19 307 PRO A CA 1
ATOM 2457 C C . PRO A 1 307 ? -28.229 -11.042 13.069 1.00 78.19 307 PRO A C 1
ATOM 2459 O O . PRO A 1 307 ? -29.253 -11.654 13.382 1.00 78.19 307 PRO A O 1
ATOM 2462 N N . VAL A 1 308 ? -27.262 -10.762 13.940 1.00 81.50 308 VAL A N 1
ATOM 2463 C CA . VAL A 1 308 ? -27.440 -10.931 15.383 1.00 81.50 308 VAL A CA 1
ATOM 2464 C C . VAL A 1 308 ? -28.323 -9.773 15.841 1.00 81.50 308 VAL A C 1
ATOM 2466 O O . VAL A 1 308 ? -27.879 -8.626 15.841 1.00 81.50 308 VAL A O 1
ATOM 2469 N N . VAL A 1 309 ? -29.591 -10.061 16.132 1.00 86.81 309 VAL A N 1
ATOM 2470 C CA . VAL A 1 309 ? -30.550 -9.077 16.651 1.00 86.81 309 VAL A CA 1
ATOM 2471 C C . VAL A 1 309 ? -30.392 -9.029 18.164 1.00 86.81 309 VAL A C 1
ATOM 2473 O O . VAL A 1 309 ? -30.454 -10.066 18.822 1.00 86.81 309 VAL A O 1
ATOM 2476 N N . ILE A 1 310 ? -30.133 -7.837 18.692 1.00 87.00 310 ILE A N 1
ATOM 2477 C CA . ILE A 1 310 ? -29.856 -7.593 20.108 1.00 87.00 310 ILE A CA 1
ATOM 2478 C C . ILE A 1 310 ? -30.656 -6.364 20.484 1.00 87.00 310 ILE A C 1
ATOM 2480 O O . ILE A 1 310 ? -30.550 -5.335 19.817 1.00 87.00 310 ILE A O 1
ATOM 2484 N N . GLU A 1 311 ? -31.486 -6.498 21.503 1.00 91.38 311 GLU A N 1
ATOM 2485 C CA . GLU A 1 311 ? -32.520 -5.526 21.848 1.00 91.38 311 GLU A CA 1
ATOM 2486 C C . GLU A 1 311 ? -32.196 -4.797 23.156 1.00 91.38 311 GLU A C 1
ATOM 2488 O O . GLU A 1 311 ? -32.712 -3.704 23.381 1.00 91.38 311 GLU A O 1
ATOM 2493 N N . GLU A 1 312 ? -31.305 -5.353 23.989 1.00 91.88 312 GLU A N 1
ATOM 2494 C CA . GLU A 1 312 ? -31.023 -4.825 25.326 1.00 91.88 312 GLU A CA 1
ATOM 2495 C C . GLU A 1 312 ? -29.519 -4.821 25.678 1.00 91.88 312 GLU A C 1
ATOM 2497 O O . GLU A 1 312 ? -28.773 -5.715 25.253 1.00 91.88 312 GLU A O 1
ATOM 2502 N N . PRO A 1 313 ? -29.052 -3.845 26.489 1.00 93.38 313 PRO A N 1
ATOM 2503 C CA . PRO A 1 313 ? -27.713 -3.861 27.075 1.00 93.38 313 PRO A CA 1
ATOM 2504 C C . PRO A 1 313 ? -27.411 -5.170 27.808 1.00 93.38 313 PRO A C 1
ATOM 2506 O O . PRO A 1 313 ? -28.243 -5.666 28.564 1.00 93.38 313 PRO A O 1
ATOM 2509 N N . PHE A 1 314 ? -26.195 -5.691 27.639 1.00 89.94 314 PHE A N 1
ATOM 2510 C CA . PHE A 1 314 ? -25.690 -6.892 28.318 1.00 89.94 314 PHE A CA 1
ATOM 2511 C C . PHE A 1 314 ? -26.391 -8.207 27.955 1.00 89.94 314 PHE A C 1
ATOM 2513 O O . PHE A 1 314 ? -26.099 -9.237 28.564 1.00 89.94 314 PHE A O 1
ATOM 2520 N N . GLN A 1 315 ? -27.255 -8.207 26.937 1.00 91.94 315 GLN A N 1
ATOM 2521 C CA . GLN A 1 315 ? -27.921 -9.412 26.443 1.00 91.94 315 GLN A CA 1
ATOM 2522 C C . GLN A 1 315 ? -26.929 -10.422 25.845 1.00 91.94 315 GLN A C 1
ATOM 2524 O O . GLN A 1 315 ? -27.108 -11.632 25.989 1.00 91.94 315 GLN A O 1
ATOM 2529 N N . GLN A 1 316 ? -25.879 -9.944 25.170 1.00 92.56 316 GLN A N 1
ATOM 2530 C CA . GLN A 1 316 ? -24.872 -10.804 24.557 1.00 92.56 316 GLN A CA 1
ATOM 2531 C C . GLN A 1 316 ? -23.492 -10.149 24.557 1.00 92.56 316 GLN A C 1
ATOM 2533 O O . GLN A 1 316 ? -23.322 -9.007 24.135 1.00 92.56 316 GLN A O 1
ATOM 2538 N N . TRP A 1 317 ? -22.494 -10.940 24.948 1.00 94.00 317 TRP A N 1
ATOM 2539 C CA . TRP A 1 317 ? -21.095 -10.539 24.982 1.00 94.00 317 TRP A CA 1
ATOM 2540 C C . TRP A 1 317 ? -20.279 -11.317 23.951 1.00 94.00 317 TRP A C 1
ATOM 2542 O O . TRP A 1 317 ? -20.417 -12.534 23.818 1.00 94.00 317 TRP A O 1
ATOM 2552 N N . GLY A 1 318 ? -19.398 -10.618 23.243 1.00 93.50 318 GLY A N 1
ATOM 2553 C CA . GLY A 1 318 ? -18.309 -11.227 22.488 1.00 93.50 318 GLY A CA 1
ATOM 2554 C C . GLY A 1 318 ? -17.048 -11.265 23.332 1.00 93.50 318 GLY A C 1
ATOM 2555 O O . GLY A 1 318 ? -16.632 -10.231 23.844 1.00 93.50 318 GLY A O 1
ATOM 2556 N N . LEU A 1 319 ? -16.447 -12.443 23.463 1.00 94.50 319 LEU A N 1
ATOM 2557 C CA . LEU A 1 319 ? -15.167 -12.631 24.140 1.00 94.50 319 LEU A CA 1
ATOM 2558 C C . LEU A 1 319 ? -14.076 -12.874 23.099 1.00 94.50 319 LEU A C 1
ATOM 2560 O O . LEU A 1 319 ? -14.275 -13.664 22.176 1.00 94.50 319 LEU A O 1
ATOM 2564 N N . ASP A 1 320 ? -12.932 -12.222 23.267 1.00 92.62 320 ASP A N 1
ATOM 2565 C CA . ASP A 1 320 ? -11.756 -12.408 22.419 1.00 92.62 320 ASP A CA 1
ATOM 2566 C C . ASP A 1 320 ? -10.465 -12.302 23.243 1.00 92.62 320 ASP A C 1
ATOM 2568 O O . ASP A 1 320 ? -10.453 -11.727 24.334 1.00 92.62 320 ASP A O 1
ATOM 2572 N N . PHE A 1 321 ? -9.375 -12.866 22.726 1.00 90.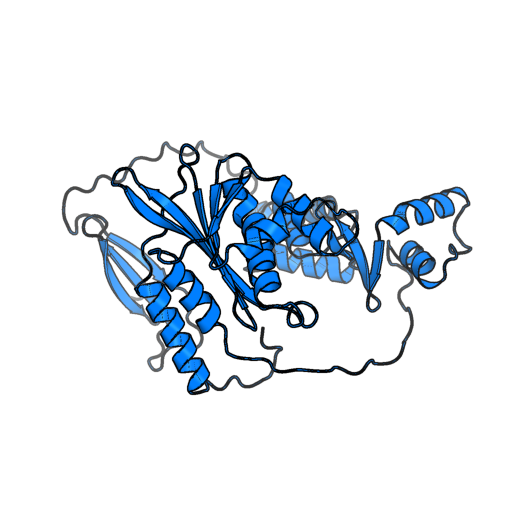19 321 PHE A N 1
ATOM 2573 C CA . PHE A 1 321 ? -8.047 -12.752 23.315 1.00 90.19 321 PHE A CA 1
ATOM 2574 C C . PHE A 1 321 ? -7.124 -11.959 22.401 1.00 90.19 321 PHE A C 1
ATOM 2576 O O . PHE A 1 321 ? -6.844 -12.340 21.265 1.00 90.19 321 PHE A O 1
ATOM 2583 N N . ILE A 1 322 ? -6.532 -10.906 22.951 1.00 87.50 322 ILE A N 1
ATOM 2584 C CA . ILE A 1 322 ? -5.388 -10.249 22.331 1.00 87.50 322 ILE A CA 1
ATOM 2585 C C . ILE A 1 322 ? -4.152 -11.100 22.650 1.00 87.50 322 ILE A C 1
ATOM 2587 O O . ILE A 1 322 ? -3.873 -11.380 23.820 1.00 87.50 322 ILE A O 1
ATOM 2591 N N . GLY A 1 323 ? -3.477 -11.551 21.583 1.00 77.50 323 GLY A N 1
ATOM 2592 C CA . GLY A 1 323 ? -2.470 -12.622 21.579 1.00 77.50 323 GLY A CA 1
ATOM 2593 C C . GLY A 1 323 ? -1.229 -12.409 22.454 1.00 77.50 323 GLY A C 1
ATOM 2594 O O . GLY A 1 323 ? -1.101 -11.410 23.152 1.00 77.50 323 GLY A O 1
ATOM 2595 N N . THR A 1 324 ? -0.288 -13.361 22.386 1.00 79.31 324 THR A N 1
ATOM 2596 C CA . THR A 1 324 ? 0.913 -13.414 23.240 1.00 79.31 324 THR A CA 1
ATOM 2597 C C . THR A 1 324 ? 1.769 -12.144 23.140 1.00 79.31 324 THR A C 1
ATOM 2599 O O . THR A 1 324 ? 2.547 -11.971 22.196 1.00 79.31 324 THR A O 1
ATOM 2602 N N . LEU A 1 325 ? 1.651 -11.273 24.137 1.00 82.25 325 LEU A N 1
ATOM 2603 C CA . LEU A 1 325 ? 2.443 -10.068 24.324 1.00 82.25 325 LEU A CA 1
ATOM 2604 C C . LEU A 1 325 ? 3.867 -10.447 24.739 1.00 82.25 325 LEU A C 1
ATOM 2606 O O . LEU A 1 325 ? 4.080 -11.054 25.789 1.00 82.25 325 LEU A O 1
ATOM 2610 N N . ASN A 1 326 ? 4.839 -10.069 23.905 1.00 77.75 326 ASN A N 1
ATOM 2611 C CA . ASN A 1 326 ? 6.262 -10.261 24.159 1.00 77.75 326 ASN A CA 1
ATOM 2612 C C . ASN A 1 326 ? 7.014 -8.921 24.041 1.00 77.75 326 ASN A C 1
ATOM 2614 O O . ASN A 1 326 ? 6.967 -8.306 22.972 1.00 77.75 326 ASN A O 1
ATOM 2618 N N . PRO A 1 327 ? 7.742 -8.484 25.087 1.00 80.69 327 PRO A N 1
ATOM 2619 C CA . PRO A 1 327 ? 7.899 -9.144 26.389 1.00 80.69 327 PRO A CA 1
ATOM 2620 C C . PRO A 1 327 ? 6.614 -9.102 27.234 1.00 80.69 327 PRO A C 1
ATOM 2622 O O . PRO A 1 327 ? 5.768 -8.227 27.050 1.00 80.69 327 PRO A O 1
ATOM 2625 N N . ALA A 1 328 ? 6.487 -10.046 28.171 1.00 82.69 328 ALA A N 1
ATOM 2626 C CA . ALA A 1 328 ? 5.401 -10.039 29.146 1.00 82.69 328 ALA A CA 1
ATOM 2627 C C . ALA A 1 328 ? 5.439 -8.759 30.001 1.00 82.69 328 ALA A C 1
ATOM 2629 O O . ALA A 1 328 ? 6.494 -8.147 30.194 1.00 82.69 328 ALA A O 1
ATOM 2630 N N . SER A 1 329 ? 4.286 -8.370 30.549 1.00 84.19 329 SER A N 1
ATOM 2631 C CA . SER A 1 329 ? 4.222 -7.270 31.524 1.00 84.19 329 SER A CA 1
ATOM 2632 C C . SER A 1 329 ? 5.069 -7.562 32.771 1.00 84.19 329 SER A C 1
ATOM 2634 O O . SER A 1 329 ? 5.394 -8.713 33.064 1.00 84.19 329 SER A O 1
ATOM 2636 N N . SER A 1 330 ? 5.362 -6.532 33.570 1.00 85.06 330 SER A N 1
ATOM 2637 C CA . SER A 1 330 ? 6.083 -6.676 34.847 1.00 85.06 330 SER A CA 1
ATOM 2638 C C . SER A 1 330 ? 5.423 -7.662 35.824 1.00 85.06 330 SER A C 1
ATOM 2640 O O . SER A 1 330 ? 6.112 -8.257 36.646 1.00 85.06 330 SER A O 1
ATOM 2642 N N . ALA A 1 331 ? 4.107 -7.871 35.713 1.00 83.50 331 ALA A N 1
ATOM 2643 C CA . ALA A 1 331 ? 3.336 -8.833 36.504 1.00 83.50 331 ALA A CA 1
ATOM 2644 C C . ALA A 1 331 ? 3.166 -10.215 35.825 1.00 83.50 331 ALA A C 1
ATOM 2646 O O . ALA A 1 331 ? 2.452 -11.078 36.341 1.00 83.50 331 ALA A O 1
ATOM 2647 N N . GLY A 1 332 ? 3.805 -10.439 34.671 1.00 85.81 332 GLY A N 1
ATOM 2648 C CA . GLY A 1 332 ? 3.799 -11.713 33.948 1.00 85.81 332 GLY A CA 1
ATOM 2649 C C . GLY A 1 332 ? 2.561 -11.975 33.085 1.00 85.81 332 GLY A C 1
ATOM 2650 O O . GLY A 1 332 ? 2.390 -13.091 32.605 1.00 85.81 332 GLY A O 1
ATOM 2651 N N . HIS A 1 333 ? 1.686 -10.986 32.874 1.00 88.19 333 HIS A N 1
ATOM 2652 C CA . HIS A 1 333 ? 0.578 -11.117 31.921 1.00 88.19 333 HIS A CA 1
ATOM 2653 C C . HIS A 1 333 ? 1.106 -11.141 30.489 1.00 88.19 333 HIS A C 1
ATOM 2655 O O . HIS A 1 333 ? 1.917 -10.287 30.112 1.00 88.19 333 HIS A O 1
ATOM 2661 N N . THR A 1 334 ? 0.617 -12.109 29.722 1.00 90.44 334 THR A N 1
ATOM 2662 C CA . THR A 1 334 ? 1.001 -12.384 28.333 1.00 90.44 334 THR A CA 1
ATOM 2663 C C . THR A 1 334 ? -0.170 -12.200 27.374 1.00 90.44 334 THR A C 1
ATOM 2665 O O . THR A 1 334 ? 0.054 -12.147 26.177 1.00 90.44 334 THR A O 1
ATOM 2668 N N . HIS A 1 335 ? -1.401 -12.081 27.867 1.00 90.44 335 HIS A N 1
ATOM 2669 C CA . HIS A 1 335 ? -2.604 -11.944 27.049 1.00 90.44 335 HIS A CA 1
ATOM 2670 C C . HIS A 1 335 ? -3.533 -10.890 27.652 1.00 90.44 335 HIS A C 1
ATOM 2672 O O . HIS A 1 335 ? -3.398 -10.519 28.822 1.00 90.44 335 HIS A O 1
ATOM 2678 N N . VAL A 1 336 ? -4.508 -10.433 26.870 1.00 91.69 336 VAL A N 1
ATOM 2679 C CA . VAL A 1 336 ? -5.624 -9.616 27.365 1.00 91.69 336 VAL A CA 1
ATOM 2680 C C . VAL A 1 336 ? -6.923 -10.265 26.914 1.00 91.69 336 VAL A C 1
ATOM 2682 O O . VAL A 1 336 ? -7.123 -10.454 25.718 1.00 91.69 336 VAL A O 1
ATOM 2685 N N . LEU A 1 337 ? -7.785 -10.617 27.866 1.00 92.69 337 LEU A N 1
ATOM 2686 C CA . LEU A 1 337 ? -9.155 -11.036 27.596 1.00 92.69 337 LEU A CA 1
ATOM 2687 C C . LEU A 1 337 ? -9.994 -9.779 27.387 1.00 92.69 337 LEU A C 1
ATOM 2689 O O . LEU A 1 337 ? -10.094 -8.955 28.293 1.00 92.69 337 LEU A O 1
ATOM 2693 N N . THR A 1 338 ? -10.594 -9.634 26.214 1.00 94.12 338 THR A N 1
ATOM 2694 C CA . THR A 1 338 ? -11.529 -8.552 25.912 1.00 94.12 338 THR A CA 1
ATOM 2695 C C . THR A 1 338 ? -12.942 -9.096 25.838 1.00 94.12 338 THR A C 1
ATOM 2697 O O . THR A 1 338 ? -13.195 -10.066 25.129 1.00 94.12 338 THR A O 1
ATOM 2700 N N . ALA A 1 339 ? -13.861 -8.454 26.545 1.00 95.19 339 ALA A N 1
ATOM 2701 C CA . ALA A 1 339 ? -15.278 -8.748 26.530 1.00 95.19 339 ALA A CA 1
ATOM 2702 C C . ALA A 1 339 ? -16.020 -7.512 26.016 1.00 95.19 339 ALA A C 1
ATOM 2704 O O . ALA A 1 339 ? -15.861 -6.421 26.554 1.00 95.19 339 ALA A O 1
ATOM 2705 N N . THR A 1 340 ? -16.796 -7.655 24.948 1.00 94.50 340 THR A N 1
ATOM 2706 C CA . THR A 1 340 ? -17.549 -6.553 24.341 1.00 94.50 340 THR A CA 1
ATOM 2707 C C . THR A 1 340 ? -19.033 -6.860 24.367 1.00 94.50 340 THR A C 1
ATOM 2709 O O . THR A 1 340 ? -19.467 -7.833 23.751 1.00 94.50 340 THR A O 1
ATOM 2712 N N . ASP A 1 341 ? -19.814 -6.017 25.033 1.00 94.50 341 ASP A N 1
ATOM 2713 C CA . ASP A 1 341 ? -21.268 -6.062 24.932 1.00 94.50 341 ASP A CA 1
ATOM 2714 C C . ASP A 1 341 ? -21.692 -5.652 23.519 1.00 94.50 341 ASP A C 1
ATOM 2716 O O . ASP A 1 341 ? -21.312 -4.599 23.000 1.00 94.50 341 ASP A O 1
ATOM 2720 N N . TYR A 1 342 ? -22.474 -6.495 22.860 1.00 90.50 342 TYR A N 1
ATOM 2721 C CA . TYR A 1 342 ? -22.805 -6.272 21.462 1.00 90.50 342 TYR A CA 1
ATOM 2722 C C . TYR A 1 342 ? -23.838 -5.157 21.250 1.00 90.50 342 TYR A C 1
ATOM 2724 O O . TYR A 1 342 ? -23.842 -4.585 20.154 1.00 90.50 342 TYR A O 1
ATOM 2732 N N . PHE A 1 343 ? -24.660 -4.828 22.254 1.00 90.62 343 PHE A N 1
ATOM 2733 C CA . PHE A 1 343 ? -25.655 -3.757 22.168 1.00 90.62 343 PHE A CA 1
ATOM 2734 C C . PHE A 1 343 ? -25.018 -2.381 22.389 1.00 90.62 343 PHE A C 1
ATOM 2736 O O . PHE A 1 343 ? -24.976 -1.551 21.485 1.00 90.62 343 PHE A O 1
ATOM 2743 N N . THR A 1 344 ? -24.453 -2.158 23.575 1.00 91.81 344 THR A N 1
ATOM 2744 C CA . THR A 1 344 ? -23.872 -0.870 23.988 1.00 91.81 344 THR A CA 1
ATOM 2745 C C . THR A 1 344 ? -22.500 -0.600 23.380 1.00 91.81 344 THR A C 1
ATOM 2747 O O . THR A 1 344 ? -22.025 0.533 23.430 1.00 91.81 344 THR A O 1
ATOM 2750 N N . LYS A 1 345 ? -21.842 -1.634 22.834 1.00 91.25 345 LYS A N 1
ATOM 2751 C CA . LYS A 1 345 ? -20.417 -1.615 22.465 1.00 91.25 345 LYS A CA 1
ATOM 2752 C C . LYS A 1 345 ? -19.491 -1.318 23.648 1.00 91.25 345 LYS A C 1
ATOM 2754 O O . LYS A 1 345 ? -18.347 -0.926 23.432 1.00 91.25 345 LYS A O 1
ATOM 2759 N N . TRP A 1 346 ? -19.958 -1.521 24.882 1.00 93.06 346 TRP A N 1
ATOM 2760 C CA . TRP A 1 346 ? -19.124 -1.442 26.076 1.00 93.06 346 TRP A CA 1
ATOM 2761 C C . TRP A 1 346 ? -18.031 -2.508 26.029 1.00 93.06 346 TRP A C 1
ATOM 2763 O O . TRP A 1 346 ? -18.313 -3.663 25.710 1.00 93.06 346 TRP A O 1
ATOM 2773 N N . VAL A 1 347 ? -16.794 -2.129 26.352 1.00 94.31 347 VAL A N 1
ATOM 2774 C CA . VAL A 1 347 ? -15.632 -3.023 26.310 1.00 94.31 347 VAL A CA 1
ATOM 2775 C C . VAL A 1 347 ? -15.006 -3.125 27.694 1.00 94.31 347 VAL A C 1
ATOM 2777 O O . VAL A 1 347 ? -14.583 -2.123 28.261 1.00 94.31 347 VAL A O 1
ATOM 2780 N N . GLU A 1 348 ? -14.881 -4.353 28.182 1.00 95.44 348 GLU A N 1
ATOM 2781 C CA . GLU A 1 348 ? -14.055 -4.728 29.325 1.00 95.44 348 GLU A CA 1
ATOM 2782 C C . GLU A 1 348 ? -12.791 -5.428 28.832 1.00 95.44 348 GLU A C 1
ATOM 2784 O O . GLU A 1 348 ? -12.841 -6.256 27.922 1.00 95.44 348 GLU A O 1
ATOM 2789 N N . ALA A 1 349 ? -11.644 -5.110 29.425 1.00 93.88 349 ALA A N 1
ATOM 2790 C CA . ALA A 1 349 ? -10.369 -5.716 29.061 1.00 93.88 349 ALA A CA 1
ATOM 2791 C C . ALA A 1 349 ? -9.574 -6.068 30.317 1.00 93.88 349 ALA A C 1
ATOM 2793 O O . ALA A 1 349 ? -9.250 -5.195 31.121 1.00 93.88 349 ALA A O 1
ATOM 2794 N N . ILE A 1 350 ? -9.234 -7.348 30.475 1.00 92.31 350 ILE A N 1
ATOM 2795 C CA . ILE A 1 350 ? -8.542 -7.863 31.658 1.00 92.31 350 ILE A CA 1
ATOM 2796 C C . ILE A 1 350 ? -7.229 -8.527 31.228 1.00 92.31 350 ILE A C 1
ATOM 2798 O O . ILE A 1 350 ? -7.247 -9.439 30.397 1.00 92.31 350 ILE A O 1
ATOM 2802 N N . PRO A 1 351 ? -6.072 -8.108 31.774 1.00 90.88 351 PRO A N 1
ATOM 2803 C CA . PRO A 1 351 ? -4.807 -8.770 31.496 1.00 90.88 351 PRO A CA 1
ATOM 2804 C C . PRO A 1 351 ? -4.771 -10.150 32.165 1.00 90.88 351 PRO A C 1
ATOM 2806 O O . PRO A 1 351 ? -5.072 -10.293 33.348 1.00 90.88 351 PRO A O 1
ATOM 2809 N N . VAL A 1 352 ? -4.362 -11.173 31.416 1.00 89.69 352 VAL A N 1
ATOM 2810 C CA . VAL A 1 352 ? -4.325 -12.572 31.865 1.00 89.69 352 VAL A CA 1
ATOM 2811 C C . VAL A 1 352 ? -2.977 -13.221 31.552 1.00 89.69 352 VAL A C 1
ATOM 2813 O O . VAL A 1 352 ? -2.260 -12.844 30.621 1.00 89.69 352 VAL A O 1
ATOM 2816 N N . LYS A 1 353 ? -2.578 -14.177 32.397 1.00 87.62 353 LYS A N 1
ATOM 2817 C CA . LYS A 1 353 ? -1.279 -14.870 32.294 1.00 87.62 353 LYS A CA 1
ATOM 2818 C C . LYS A 1 353 ? -1.310 -16.059 31.332 1.00 87.62 353 LYS A C 1
ATOM 2820 O O . LYS A 1 353 ? -0.265 -16.441 30.816 1.00 87.62 353 LYS A O 1
ATOM 2825 N N . SER A 1 354 ? -2.492 -16.623 31.099 1.00 80.88 354 SER A N 1
ATOM 2826 C CA . SER A 1 354 ? -2.733 -17.764 30.216 1.00 80.88 354 SER A CA 1
ATOM 2827 C C . SER A 1 354 ? -4.097 -17.624 29.537 1.00 80.88 354 SER A C 1
ATOM 2829 O O . SER A 1 354 ? -4.978 -16.936 30.052 1.00 80.88 354 SER A O 1
ATOM 2831 N N . THR A 1 355 ? -4.263 -18.286 28.393 1.00 78.81 355 THR A N 1
ATOM 2832 C CA . THR A 1 355 ? -5.539 -18.448 27.675 1.00 78.81 355 THR A CA 1
ATOM 2833 C C . THR A 1 355 ? -6.303 -19.703 28.109 1.00 78.81 355 THR A C 1
ATOM 2835 O O . THR A 1 355 ? -7.379 -19.978 27.585 1.00 78.81 355 THR A O 1
ATOM 2838 N N . THR A 1 356 ? -5.743 -20.502 29.022 1.00 75.19 356 THR A N 1
ATOM 2839 C CA . THR A 1 356 ? -6.374 -21.717 29.551 1.00 75.19 356 THR A CA 1
ATOM 2840 C C . THR A 1 356 ? -7.279 -21.395 30.738 1.00 75.19 356 THR A C 1
ATOM 2842 O O . THR A 1 356 ? -6.910 -20.625 31.622 1.00 75.19 356 THR A O 1
ATOM 2845 N N . SER A 1 357 ? -8.462 -22.009 30.777 1.00 55.69 357 SER A N 1
ATOM 2846 C CA . SER A 1 357 ? -9.320 -22.032 31.961 1.00 55.69 357 SER A CA 1
ATOM 2847 C C . SER A 1 357 ? -8.824 -23.125 32.912 1.00 55.69 357 SER A C 1
ATOM 2849 O O . SER A 1 357 ? -9.151 -24.297 32.722 1.00 55.69 357 SER A O 1
ATOM 2851 N N . GLU A 1 358 ? -8.013 -22.771 33.902 1.00 51.19 358 GLU A N 1
ATOM 2852 C CA . GLU A 1 358 ? -7.831 -23.621 35.084 1.00 51.19 358 GLU A CA 1
ATOM 2853 C C . GLU A 1 358 ? -8.854 -23.175 36.137 1.00 51.19 358 GLU A C 1
ATOM 2855 O O . GLU A 1 358 ? -8.953 -21.981 36.428 1.00 51.19 358 GLU A O 1
ATOM 2860 N N . VAL A 1 359 ? -9.664 -24.125 36.617 1.00 37.12 359 VAL A N 1
ATOM 2861 C CA . VAL A 1 359 ? -10.583 -23.961 37.759 1.00 37.12 359 VAL A CA 1
ATOM 2862 C C . VAL A 1 359 ? -9.811 -24.171 39.049 1.00 37.12 359 VAL A C 1
ATOM 2864 O O . VAL A 1 359 ? -9.039 -25.158 39.090 1.00 37.12 359 VAL A O 1
#

Mean predicted aligned error: 19.96 Å